Protein AF-A0A5E7STQ0-F1 (afdb_monomer_lite)

Structure (mmCIF, N/CA/C/O backbone):
data_AF-A0A5E7STQ0-F1
#
_entry.id   AF-A0A5E7STQ0-F1
#
loop_
_atom_site.group_PDB
_atom_site.id
_atom_site.type_symbol
_atom_site.label_atom_id
_atom_site.label_alt_id
_atom_site.label_comp_id
_atom_site.label_asym_id
_atom_site.label_entity_id
_atom_site.label_seq_id
_atom_site.pdbx_PDB_ins_code
_atom_site.Cartn_x
_atom_site.Cartn_y
_atom_site.Cartn_z
_atom_site.occupancy
_atom_site.B_iso_or_equiv
_atom_site.auth_seq_id
_atom_site.auth_comp_id
_atom_site.auth_asym_id
_atom_site.auth_atom_id
_atom_site.pdbx_PDB_model_num
ATOM 1 N N . MET A 1 1 ? 73.238 -19.883 -40.661 1.00 51.41 1 MET A N 1
ATOM 2 C CA . MET A 1 1 ? 73.406 -18.426 -40.873 1.00 51.41 1 MET A CA 1
ATOM 3 C C . MET A 1 1 ? 72.496 -17.982 -42.017 1.00 51.41 1 MET A C 1
ATOM 5 O O . MET A 1 1 ? 72.811 -18.274 -43.163 1.00 51.41 1 MET A O 1
ATOM 9 N N . ARG A 1 2 ? 71.334 -17.367 -41.741 1.00 54.94 2 ARG A N 1
ATOM 10 C CA . ARG A 1 2 ? 70.460 -16.834 -42.807 1.00 54.94 2 ARG A CA 1
ATOM 11 C C . ARG A 1 2 ? 70.989 -15.459 -43.228 1.00 54.94 2 ARG A C 1
ATOM 13 O O . ARG A 1 2 ? 71.078 -14.565 -42.392 1.00 54.94 2 ARG A O 1
ATOM 20 N N . LYS A 1 3 ? 71.380 -15.315 -44.500 1.00 61.12 3 LYS A N 1
ATOM 21 C CA . LYS A 1 3 ? 71.788 -14.040 -45.110 1.00 61.12 3 LYS A CA 1
ATOM 22 C C . LYS A 1 3 ? 70.598 -13.075 -45.074 1.00 61.12 3 LYS A C 1
ATOM 24 O O . LYS A 1 3 ? 69.604 -13.310 -45.751 1.00 61.12 3 LYS A O 1
ATOM 29 N N . ILE A 1 4 ? 70.706 -12.006 -44.288 1.00 68.31 4 ILE A N 1
ATOM 30 C CA . ILE A 1 4 ? 69.781 -10.871 -44.332 1.00 68.31 4 ILE A CA 1
ATOM 31 C C . ILE A 1 4 ? 70.072 -10.130 -45.640 1.00 68.31 4 ILE A C 1
ATOM 33 O O . ILE A 1 4 ? 71.084 -9.442 -45.771 1.00 68.31 4 ILE A O 1
ATOM 37 N N . GLN A 1 5 ? 69.230 -10.354 -46.643 1.00 72.75 5 GLN A N 1
ATOM 38 C CA . GLN A 1 5 ? 69.285 -9.672 -47.931 1.00 72.75 5 GLN A CA 1
ATOM 39 C C . GLN A 1 5 ? 68.957 -8.188 -47.690 1.00 72.75 5 GLN A C 1
ATOM 41 O O . GLN A 1 5 ? 67.831 -7.855 -47.326 1.00 72.75 5 GLN A O 1
ATOM 46 N N . ARG A 1 6 ? 69.947 -7.291 -47.816 1.00 72.62 6 ARG A N 1
ATOM 47 C CA . ARG A 1 6 ? 69.722 -5.839 -47.720 1.00 72.62 6 ARG A CA 1
ATOM 48 C C . ARG A 1 6 ? 68.915 -5.396 -48.941 1.00 72.62 6 ARG A C 1
ATOM 50 O O . ARG A 1 6 ? 69.435 -5.437 -50.053 1.00 72.62 6 ARG A O 1
ATOM 57 N N . MET A 1 7 ? 67.658 -5.009 -48.742 1.00 71.75 7 MET A N 1
ATOM 58 C CA . MET A 1 7 ? 66.864 -4.378 -49.798 1.00 71.75 7 MET A CA 1
ATOM 59 C C . MET A 1 7 ? 67.399 -2.957 -50.071 1.00 71.75 7 MET A C 1
ATOM 61 O O . MET A 1 7 ? 67.818 -2.290 -49.121 1.00 71.75 7 MET A O 1
ATOM 65 N N . PRO A 1 8 ? 67.440 -2.498 -51.338 1.00 78.81 8 PRO A N 1
ATOM 66 C CA . PRO A 1 8 ? 67.917 -1.159 -51.691 1.00 78.81 8 PRO A CA 1
ATOM 67 C C . PRO A 1 8 ? 67.044 -0.079 -51.033 1.00 78.81 8 PRO A C 1
ATOM 69 O O . PRO A 1 8 ? 65.822 -0.219 -50.976 1.00 78.81 8 PRO A O 1
ATOM 72 N N . LEU A 1 9 ? 67.682 0.985 -50.530 1.00 73.75 9 LEU A N 1
ATOM 73 C CA . LEU A 1 9 ? 67.060 2.050 -49.724 1.00 73.75 9 LEU A CA 1
ATOM 74 C C . LEU A 1 9 ? 65.849 2.716 -50.406 1.00 73.75 9 LEU A C 1
ATOM 76 O O . LEU A 1 9 ? 64.887 3.050 -49.726 1.00 73.75 9 LEU A O 1
ATOM 80 N N . GLU A 1 10 ? 65.830 2.813 -51.736 1.00 80.75 10 GLU A N 1
ATOM 81 C CA . GLU A 1 10 ? 64.704 3.393 -52.491 1.00 80.75 10 GLU A CA 1
ATOM 82 C C . GLU A 1 10 ? 63.407 2.562 -52.395 1.00 80.75 10 GLU A C 1
ATOM 84 O O . GLU A 1 10 ? 62.302 3.102 -52.462 1.00 80.75 10 GLU A O 1
ATOM 89 N N . ASN A 1 11 ? 63.511 1.248 -52.162 1.00 82.12 11 ASN A N 1
ATOM 90 C CA . ASN A 1 11 ? 62.341 0.388 -51.968 1.00 82.12 11 ASN A CA 1
ATOM 91 C C . ASN A 1 11 ? 61.753 0.513 -50.553 1.00 82.12 11 ASN A C 1
ATOM 93 O O . ASN A 1 11 ? 60.572 0.217 -50.364 1.00 82.12 11 ASN A O 1
ATOM 97 N N . LEU A 1 12 ? 62.542 0.960 -49.567 1.00 86.25 12 LEU A N 1
ATOM 98 C CA . LEU A 1 12 ? 62.068 1.164 -48.193 1.00 86.25 12 LEU A CA 1
ATOM 99 C C . LEU A 1 12 ? 61.123 2.365 -48.090 1.00 86.25 12 LEU A C 1
ATOM 101 O O . LEU A 1 12 ? 60.099 2.264 -47.417 1.00 86.25 12 LEU A O 1
ATOM 105 N N . ASP A 1 13 ? 61.402 3.455 -48.805 1.00 88.38 13 ASP A N 1
ATOM 106 C CA . ASP A 1 13 ? 60.547 4.649 -48.788 1.00 88.38 13 ASP A CA 1
ATOM 107 C C . ASP A 1 13 ? 59.171 4.385 -49.411 1.00 88.38 13 ASP A C 1
ATOM 109 O O . ASP A 1 13 ? 58.139 4.807 -48.883 1.00 88.38 13 ASP A O 1
ATOM 113 N N . ASN A 1 14 ? 59.132 3.635 -50.514 1.00 87.62 14 ASN A N 1
ATOM 114 C CA . ASN A 1 14 ? 57.873 3.241 -51.145 1.00 87.62 14 ASN A CA 1
ATOM 115 C C . ASN A 1 14 ? 57.087 2.248 -50.274 1.00 87.62 14 ASN A C 1
ATOM 117 O O . ASN A 1 14 ? 55.868 2.379 -50.151 1.00 87.62 14 ASN A O 1
ATOM 121 N N . LEU A 1 15 ? 57.772 1.310 -49.605 1.00 89.38 15 LEU A N 1
ATOM 122 C CA . LEU A 1 15 ? 57.150 0.404 -48.635 1.00 89.38 15 LEU A CA 1
ATOM 123 C C . LEU A 1 15 ? 56.511 1.182 -47.474 1.00 89.38 15 LEU A C 1
ATOM 125 O O . LEU A 1 15 ? 55.377 0.887 -47.094 1.00 89.38 15 LEU A O 1
ATOM 129 N N . LEU A 1 16 ? 57.199 2.200 -46.941 1.00 93.56 16 LEU A N 1
ATOM 130 C CA . LEU A 1 16 ? 56.675 3.031 -45.854 1.00 93.56 16 LEU A CA 1
ATOM 131 C C . LEU A 1 16 ? 55.412 3.794 -46.272 1.00 93.56 16 LEU A C 1
ATOM 133 O O . LEU A 1 16 ? 54.441 3.837 -45.518 1.00 93.56 16 LEU A O 1
ATOM 137 N N . LYS A 1 17 ? 55.395 4.359 -47.485 1.00 92.31 17 LYS A N 1
ATOM 138 C CA . LYS A 1 17 ? 54.224 5.072 -48.023 1.00 92.31 17 LYS A CA 1
ATOM 139 C C . LYS A 1 17 ? 53.022 4.144 -48.212 1.00 92.31 17 LYS A C 1
ATOM 141 O O . LYS A 1 17 ? 51.906 4.520 -47.861 1.00 92.31 17 LYS A O 1
ATOM 146 N N . ILE A 1 18 ? 53.244 2.926 -48.715 1.00 94.50 18 ILE A N 1
ATOM 147 C CA . ILE A 1 18 ? 52.179 1.925 -48.873 1.00 94.50 18 ILE A CA 1
ATOM 148 C C . ILE A 1 18 ? 51.647 1.493 -47.501 1.00 94.50 18 ILE A C 1
ATOM 150 O O . ILE A 1 18 ? 50.434 1.437 -47.314 1.00 94.50 18 ILE A O 1
ATOM 154 N N . LEU A 1 19 ? 52.525 1.248 -46.523 1.00 96.12 19 LEU A N 1
ATOM 155 C CA . LEU A 1 19 ? 52.118 0.900 -45.158 1.00 96.12 19 LEU A CA 1
ATOM 156 C C . LEU A 1 19 ? 51.293 2.007 -44.498 1.00 96.12 19 LEU A C 1
ATOM 158 O O . LEU A 1 19 ? 50.273 1.710 -43.880 1.00 96.12 19 LEU A O 1
ATOM 162 N N . ALA A 1 20 ? 51.693 3.270 -44.657 1.00 95.00 20 ALA A N 1
ATOM 163 C CA . ALA A 1 20 ? 50.939 4.406 -44.133 1.00 95.00 20 ALA A CA 1
ATOM 164 C C . ALA A 1 20 ? 49.535 4.493 -44.755 1.00 95.00 20 ALA A C 1
ATOM 166 O O . ALA A 1 20 ? 48.551 4.679 -44.039 1.00 95.00 20 ALA A O 1
ATOM 167 N N . LEU A 1 21 ? 49.429 4.293 -46.074 1.00 95.81 21 LEU A N 1
ATOM 168 C CA . LEU A 1 21 ? 48.149 4.304 -46.780 1.00 95.81 21 LEU A CA 1
ATOM 169 C C . LEU A 1 21 ? 47.240 3.144 -46.340 1.00 95.81 21 LEU A C 1
ATOM 171 O O . LEU A 1 21 ? 46.074 3.364 -46.020 1.00 95.81 21 LEU A O 1
ATOM 175 N N . VAL A 1 22 ? 47.774 1.920 -46.271 1.00 96.12 22 VAL A N 1
ATOM 176 C CA . VAL A 1 22 ? 47.027 0.736 -45.808 1.00 96.12 22 VAL A CA 1
ATOM 177 C C . VAL A 1 22 ? 46.592 0.903 -44.350 1.00 96.12 22 VAL A C 1
ATOM 179 O O . VAL A 1 22 ? 45.454 0.582 -44.008 1.00 96.12 22 VAL A O 1
ATOM 182 N N . GLY A 1 23 ? 47.459 1.461 -43.501 1.00 97.25 23 GLY A N 1
ATOM 183 C CA . GLY A 1 23 ? 47.144 1.764 -42.107 1.00 97.25 23 GLY A CA 1
ATOM 184 C C . GLY A 1 23 ? 45.982 2.751 -41.963 1.00 97.25 23 GLY A C 1
ATOM 185 O O . GLY A 1 23 ? 45.086 2.517 -41.153 1.00 97.25 23 GLY A O 1
ATOM 186 N N . ALA A 1 24 ? 45.952 3.807 -42.782 1.00 95.88 24 ALA A N 1
ATOM 187 C CA . ALA A 1 24 ? 44.871 4.795 -42.776 1.00 95.88 24 ALA A CA 1
ATOM 188 C C . ALA A 1 24 ? 43.519 4.205 -43.222 1.00 95.88 24 ALA A C 1
ATOM 190 O O . ALA A 1 24 ? 42.487 4.492 -42.618 1.00 95.88 24 ALA A O 1
ATOM 191 N N . VAL A 1 25 ? 43.510 3.341 -44.243 1.00 96.50 25 VAL A N 1
ATOM 192 C CA . VAL A 1 25 ? 42.280 2.655 -44.684 1.00 96.50 25 VAL A CA 1
ATOM 193 C C . VAL A 1 25 ? 41.799 1.658 -43.623 1.00 96.50 25 VAL A C 1
ATOM 195 O O . VAL A 1 25 ? 40.601 1.574 -43.345 1.00 96.50 25 VAL A O 1
ATOM 198 N N . GLY A 1 26 ? 42.726 0.936 -42.986 1.00 97.81 26 GLY A N 1
ATOM 199 C CA . GLY A 1 26 ? 42.414 -0.014 -41.919 1.00 97.81 26 GLY A CA 1
ATOM 200 C C . GLY A 1 26 ? 41.774 0.644 -40.694 1.00 97.81 26 GLY A C 1
ATOM 201 O O . GLY A 1 26 ? 40.760 0.153 -40.197 1.00 97.81 26 GLY A O 1
ATOM 202 N N . SER A 1 27 ? 42.312 1.777 -40.227 1.00 97.00 27 SER A N 1
ATOM 203 C CA . SER A 1 27 ? 41.762 2.494 -39.066 1.00 97.00 27 SER A CA 1
ATOM 204 C C . SER A 1 27 ? 40.368 3.067 -39.338 1.00 97.00 27 SER A C 1
ATOM 206 O O . SER A 1 27 ? 39.496 2.995 -38.471 1.00 97.00 27 SER A O 1
ATOM 208 N N . PHE A 1 28 ? 40.120 3.550 -40.558 1.00 97.12 28 PHE A N 1
ATOM 209 C CA . PHE A 1 28 ? 38.794 4.001 -40.975 1.00 97.12 28 PHE A CA 1
ATOM 210 C C . PHE A 1 28 ? 37.766 2.858 -40.970 1.00 97.12 28 PHE A C 1
ATOM 212 O O . PHE A 1 28 ? 36.666 3.019 -40.439 1.00 97.12 28 PHE A O 1
ATOM 219 N N . GLY A 1 29 ? 38.137 1.677 -41.481 1.00 97.50 29 GLY A N 1
ATOM 220 C CA . GLY A 1 29 ? 37.272 0.492 -41.471 1.00 97.50 29 GLY A CA 1
ATOM 221 C C . GLY A 1 29 ? 36.874 0.043 -40.060 1.00 97.50 29 GLY A C 1
ATOM 222 O O . GLY A 1 29 ? 35.699 -0.233 -39.810 1.00 97.50 29 GLY A O 1
ATOM 223 N N . VAL A 1 30 ? 37.822 0.038 -39.113 1.00 97.81 30 VAL A N 1
ATOM 224 C CA . VAL A 1 30 ? 37.546 -0.266 -37.694 1.00 97.81 30 VAL A CA 1
ATOM 225 C C . VAL A 1 30 ? 36.598 0.767 -37.079 1.00 97.81 30 VAL A C 1
ATOM 227 O O . VAL A 1 30 ? 35.680 0.388 -36.350 1.00 97.81 30 VAL A O 1
ATOM 230 N N . GLY A 1 31 ? 36.770 2.051 -37.409 1.00 97.44 31 GLY A N 1
ATOM 231 C CA . GLY A 1 31 ? 35.884 3.125 -36.955 1.00 97.44 31 GLY A CA 1
ATOM 232 C C . GLY A 1 31 ? 34.432 2.940 -37.410 1.00 97.44 31 GLY A C 1
ATOM 233 O O . GLY A 1 31 ? 33.518 3.042 -36.590 1.00 97.44 31 GLY A O 1
ATOM 234 N N . LEU A 1 32 ? 34.208 2.601 -38.687 1.00 97.19 32 LEU A N 1
ATOM 235 C CA . LEU A 1 32 ? 32.863 2.329 -39.215 1.00 97.19 32 LEU A CA 1
ATOM 236 C C . LEU A 1 32 ? 32.222 1.100 -38.559 1.00 97.19 32 LEU A C 1
ATOM 238 O O . LEU A 1 32 ? 31.054 1.151 -38.169 1.00 97.19 32 LEU A O 1
ATOM 242 N N . TRP A 1 33 ? 32.984 0.017 -38.376 1.00 96.69 33 TRP A N 1
ATOM 243 C CA . TRP A 1 33 ? 32.491 -1.174 -37.681 1.00 96.69 33 TRP A CA 1
ATOM 244 C C . TRP A 1 33 ? 32.099 -0.857 -36.231 1.00 96.69 33 TRP A C 1
ATOM 246 O O . TRP A 1 33 ? 30.991 -1.180 -35.801 1.00 96.69 33 TRP A O 1
ATOM 256 N N . GLN A 1 34 ? 32.945 -0.134 -35.493 1.00 96.12 34 GLN A N 1
ATOM 257 C CA . GLN A 1 34 ? 32.652 0.278 -34.120 1.00 96.12 34 GLN A CA 1
ATOM 258 C C . GLN A 1 34 ? 31.414 1.186 -34.028 1.00 96.12 34 GLN A C 1
ATOM 260 O O . GLN A 1 34 ? 30.639 1.049 -33.081 1.00 96.12 34 GLN A O 1
ATOM 265 N N . TRP A 1 35 ? 31.199 2.079 -35.001 1.00 95.81 35 TRP A N 1
ATOM 266 C CA . TRP A 1 35 ? 30.007 2.931 -35.060 1.00 95.81 35 TRP A CA 1
ATOM 267 C C . TRP A 1 35 ? 28.723 2.114 -35.245 1.00 95.81 35 TRP A C 1
ATOM 269 O O . TRP A 1 35 ? 27.779 2.298 -34.478 1.00 95.81 35 TRP A O 1
ATOM 279 N N . THR A 1 36 ? 28.714 1.146 -36.168 1.00 92.75 36 THR A N 1
ATOM 280 C CA . THR A 1 36 ? 27.546 0.265 -36.370 1.00 92.75 36 THR A CA 1
ATOM 281 C C . THR A 1 36 ? 27.214 -0.564 -35.126 1.00 92.75 36 THR A C 1
ATOM 283 O O . THR A 1 36 ? 26.062 -0.613 -34.706 1.00 92.75 36 THR A O 1
ATOM 286 N N . VAL A 1 37 ? 28.227 -1.128 -34.455 1.00 93.19 37 VAL A N 1
ATOM 287 C CA . VAL A 1 37 ? 28.042 -1.894 -33.208 1.00 93.19 37 VAL A CA 1
ATOM 288 C C . VAL A 1 37 ? 27.571 -1.000 -32.049 1.00 93.19 37 VAL A C 1
ATOM 290 O O . VAL A 1 37 ? 26.866 -1.465 -31.150 1.00 93.19 37 VAL A O 1
ATOM 293 N N . LYS A 1 38 ? 27.957 0.283 -32.041 1.00 94.38 38 LYS A N 1
ATOM 294 C CA . LYS A 1 38 ? 27.535 1.255 -31.025 1.00 94.38 38 LYS A CA 1
ATOM 295 C C . LYS A 1 38 ? 26.069 1.664 -31.190 1.00 94.38 38 LYS A C 1
ATOM 297 O O . LYS A 1 38 ? 25.359 1.710 -30.190 1.00 94.38 38 LYS A O 1
ATOM 302 N N . GLU A 1 39 ? 25.593 1.887 -32.418 1.00 94.06 39 GLU A N 1
ATOM 303 C CA . GLU A 1 39 ? 24.188 2.255 -32.654 1.00 94.06 39 GLU A CA 1
ATOM 304 C C . GLU A 1 39 ? 23.196 1.207 -32.138 1.00 94.06 39 GLU A C 1
ATOM 306 O O . GLU A 1 39 ? 22.167 1.569 -31.560 1.00 94.06 39 GLU A O 1
ATOM 311 N N . ASP A 1 40 ? 23.493 -0.082 -32.322 1.00 91.25 40 ASP A N 1
ATOM 312 C CA . ASP A 1 40 ? 22.607 -1.161 -31.874 1.00 91.25 40 ASP A CA 1
ATOM 313 C C . ASP A 1 40 ? 22.503 -1.217 -30.346 1.00 91.25 40 ASP A C 1
ATOM 315 O O . ASP A 1 40 ? 21.404 -1.370 -29.800 1.00 91.25 40 ASP A O 1
ATOM 319 N N . LYS A 1 41 ? 23.627 -1.016 -29.643 1.00 92.31 41 LYS A N 1
ATOM 320 C CA . LYS A 1 41 ? 23.648 -0.930 -28.176 1.00 92.31 41 LYS A CA 1
ATOM 321 C C . LYS A 1 41 ? 22.870 0.282 -27.674 1.00 92.31 41 LYS A C 1
ATOM 323 O O . LYS A 1 41 ? 22.044 0.132 -26.777 1.00 92.31 41 LYS A O 1
ATOM 328 N N . ASP A 1 42 ? 23.062 1.446 -28.291 1.00 93.44 42 ASP A N 1
ATOM 329 C CA . ASP A 1 42 ? 22.364 2.675 -27.903 1.00 93.44 42 ASP A CA 1
ATOM 330 C C . ASP A 1 42 ? 20.844 2.556 -28.146 1.00 93.44 42 ASP A C 1
ATOM 332 O O . ASP A 1 42 ? 20.038 3.068 -27.369 1.00 93.44 42 ASP A O 1
ATOM 336 N N . ARG A 1 43 ? 20.410 1.846 -29.201 1.00 92.19 43 ARG A N 1
ATOM 337 C CA . ARG A 1 43 ? 18.981 1.566 -29.446 1.00 92.19 43 ARG A CA 1
ATOM 338 C C . ARG A 1 43 ? 18.383 0.637 -28.394 1.00 92.19 43 ARG A C 1
ATOM 340 O O . ARG A 1 43 ? 17.240 0.863 -28.002 1.00 92.19 43 ARG A O 1
ATOM 347 N N . GLN A 1 44 ? 19.109 -0.396 -27.967 1.00 94.50 44 GLN A N 1
ATOM 348 C CA . GLN A 1 44 ? 18.643 -1.300 -26.910 1.00 94.50 44 GLN A CA 1
ATOM 349 C C . GLN A 1 44 ? 18.561 -0.575 -25.567 1.00 94.50 44 GLN A C 1
ATOM 351 O O . GLN A 1 44 ? 17.518 -0.623 -24.928 1.00 94.50 44 GLN A O 1
ATOM 356 N N . GLN A 1 45 ? 19.585 0.204 -25.208 1.00 96.06 45 GLN A N 1
ATOM 357 C CA . GLN A 1 45 ? 19.583 0.993 -23.975 1.00 96.06 45 GLN A CA 1
ATOM 358 C C . GLN A 1 45 ? 18.421 1.981 -23.924 1.00 96.06 45 GLN A C 1
ATOM 360 O O . GLN A 1 45 ? 17.712 2.017 -22.927 1.00 96.06 45 GLN A O 1
ATOM 365 N N . ARG A 1 46 ? 18.135 2.704 -25.015 1.00 93.56 46 ARG A N 1
ATOM 366 C CA . ARG A 1 46 ? 16.969 3.602 -25.062 1.00 93.56 46 ARG A CA 1
ATOM 367 C C . ARG A 1 46 ? 15.643 2.866 -24.888 1.00 93.56 46 ARG A C 1
ATOM 369 O O . ARG A 1 46 ? 14.735 3.402 -24.262 1.00 93.56 46 ARG A O 1
ATOM 376 N N . LYS A 1 47 ? 15.511 1.657 -25.446 1.00 94.38 47 LYS A N 1
ATOM 377 C CA . LYS A 1 47 ? 14.304 0.834 -25.264 1.00 94.38 47 LYS A CA 1
ATOM 378 C C . LYS A 1 47 ? 14.174 0.364 -23.818 1.00 94.38 47 LYS A C 1
ATOM 380 O O . LYS A 1 47 ? 13.088 0.473 -23.264 1.00 94.38 47 LYS A O 1
ATOM 385 N N . ASP A 1 48 ? 15.265 -0.086 -23.210 1.00 94.62 48 ASP A N 1
ATOM 386 C CA . ASP A 1 48 ? 15.283 -0.546 -21.819 1.00 94.62 48 ASP A CA 1
ATOM 387 C C . ASP A 1 48 ? 15.064 0.603 -20.824 1.00 94.62 48 ASP A C 1
ATOM 389 O O . ASP A 1 48 ? 14.407 0.441 -19.800 1.00 94.62 48 ASP A O 1
ATOM 393 N N . GLU A 1 49 ? 15.605 1.787 -21.105 1.00 94.81 49 GLU A N 1
ATOM 394 C CA . GLU A 1 49 ? 15.348 3.001 -20.328 1.00 94.81 49 GLU A CA 1
ATOM 395 C C . GLU A 1 49 ? 13.890 3.431 -20.455 1.00 94.81 49 GLU A C 1
ATOM 397 O O . GLU A 1 49 ? 13.264 3.794 -19.459 1.00 94.81 49 GLU A O 1
ATOM 402 N N . TYR A 1 50 ? 13.327 3.334 -21.661 1.00 94.62 50 TYR A N 1
ATOM 403 C CA . TYR A 1 50 ? 11.926 3.639 -21.904 1.00 94.62 50 TYR A CA 1
ATOM 404 C C . TYR A 1 50 ? 11.008 2.694 -21.120 1.00 94.62 50 TYR A C 1
ATOM 406 O O . TYR A 1 50 ? 10.165 3.177 -20.364 1.00 94.62 50 TYR A O 1
ATOM 414 N N . THR A 1 51 ? 11.210 1.374 -21.208 1.00 93.25 51 THR A N 1
ATOM 415 C CA . THR A 1 51 ? 10.390 0.395 -20.470 1.00 93.25 51 THR A CA 1
ATOM 416 C C . THR A 1 51 ? 10.497 0.593 -18.958 1.00 93.25 51 THR A C 1
ATOM 418 O O . THR A 1 51 ? 9.472 0.679 -18.283 1.00 93.25 51 THR A O 1
ATOM 421 N N . LYS A 1 52 ? 11.709 0.795 -18.424 1.00 93.00 52 LYS A N 1
ATOM 422 C CA . LYS A 1 52 ? 11.916 1.108 -16.998 1.00 93.00 52 LYS A CA 1
ATOM 423 C C . LYS A 1 52 ? 11.242 2.412 -16.581 1.00 93.00 52 LYS A C 1
ATOM 425 O O . LYS A 1 52 ? 10.698 2.500 -15.482 1.00 93.00 52 LYS A O 1
ATOM 430 N N . SER A 1 53 ? 11.266 3.437 -17.435 1.00 92.81 53 SER A N 1
ATOM 431 C CA . SER A 1 53 ? 10.605 4.712 -17.143 1.00 92.81 53 SER A CA 1
ATOM 432 C C . SER A 1 53 ? 9.083 4.565 -17.084 1.00 92.81 53 SER A C 1
ATOM 434 O O . SER A 1 53 ? 8.448 5.163 -16.218 1.00 92.81 53 SER A O 1
ATOM 436 N N . GLU A 1 54 ? 8.486 3.732 -17.942 1.00 93.75 54 GLU A N 1
ATOM 437 C CA . GLU A 1 54 ? 7.048 3.456 -17.914 1.00 93.75 54 GLU A CA 1
ATOM 438 C C . GLU A 1 54 ? 6.641 2.667 -16.667 1.00 93.75 54 GLU A C 1
ATOM 440 O O . GLU A 1 54 ? 5.649 3.012 -16.019 1.00 93.75 54 GLU A O 1
ATOM 445 N N . GLU A 1 55 ? 7.419 1.648 -16.296 1.00 88.25 55 GLU A N 1
ATOM 446 C CA . GLU A 1 55 ? 7.215 0.884 -15.062 1.00 88.25 55 GLU A CA 1
ATOM 447 C C . GLU A 1 55 ? 7.316 1.790 -13.829 1.00 88.25 55 GLU A C 1
ATOM 449 O O . GLU A 1 55 ? 6.410 1.799 -12.992 1.00 88.25 55 GLU A O 1
ATOM 454 N N . ASN A 1 56 ? 8.344 2.640 -13.760 1.00 92.38 56 ASN A N 1
ATOM 455 C CA . ASN A 1 56 ? 8.509 3.597 -12.669 1.00 92.38 56 ASN A CA 1
ATOM 456 C C . ASN A 1 56 ? 7.352 4.595 -12.589 1.00 92.38 56 ASN A C 1
ATOM 458 O O . ASN A 1 56 ? 6.865 4.861 -11.493 1.00 92.38 56 ASN A O 1
ATOM 462 N N . ARG A 1 57 ? 6.850 5.098 -13.725 1.00 92.94 57 ARG A N 1
ATOM 463 C CA . ARG A 1 57 ? 5.690 6.005 -13.746 1.00 92.94 57 ARG A CA 1
ATOM 464 C C . ARG A 1 57 ? 4.435 5.346 -13.185 1.00 92.94 57 ARG A C 1
ATOM 466 O O . ARG A 1 57 ? 3.676 6.003 -12.477 1.00 92.94 57 ARG A O 1
ATOM 473 N N . ARG A 1 58 ? 4.212 4.059 -13.471 1.00 87.75 58 ARG A N 1
ATOM 474 C CA . ARG A 1 58 ? 3.084 3.308 -12.895 1.00 87.75 58 ARG A CA 1
ATOM 475 C C . ARG A 1 58 ? 3.245 3.149 -11.388 1.00 87.75 58 ARG A C 1
ATOM 477 O O . ARG A 1 58 ? 2.303 3.420 -10.651 1.00 87.75 58 ARG A O 1
ATOM 484 N N . LEU A 1 59 ? 4.441 2.782 -10.927 1.00 88.50 59 LEU A N 1
ATOM 485 C CA . LEU A 1 59 ? 4.726 2.660 -9.498 1.00 88.50 59 LEU A CA 1
ATOM 486 C C . LEU A 1 59 ? 4.529 4.001 -8.783 1.00 88.50 59 LEU A C 1
ATOM 488 O O . LEU A 1 59 ? 3.813 4.064 -7.787 1.00 88.50 59 LEU A O 1
ATOM 492 N N . GLU A 1 60 ? 5.079 5.088 -9.320 1.00 93.19 60 GLU A N 1
ATOM 493 C CA . GLU A 1 60 ? 4.937 6.438 -8.769 1.00 93.19 60 GLU A CA 1
ATOM 494 C C . GLU A 1 60 ? 3.491 6.930 -8.745 1.00 93.19 60 GLU A C 1
ATOM 496 O O . GLU A 1 60 ? 3.086 7.546 -7.762 1.00 93.19 60 GLU A O 1
ATOM 501 N N . ALA A 1 61 ? 2.691 6.594 -9.758 1.00 94.31 61 ALA A N 1
ATOM 502 C CA . ALA A 1 61 ? 1.270 6.923 -9.774 1.00 94.31 61 ALA A CA 1
ATOM 503 C C . ALA A 1 61 ? 0.474 6.196 -8.671 1.00 94.31 61 ALA A C 1
ATOM 505 O O . ALA A 1 61 ? -0.505 6.744 -8.169 1.00 94.31 61 ALA A O 1
ATOM 506 N N . THR A 1 62 ? 0.889 4.990 -8.261 1.00 93.00 62 THR A N 1
ATOM 507 C CA . THR A 1 62 ? 0.202 4.216 -7.203 1.00 93.00 62 THR A CA 1
ATOM 508 C C . THR A 1 62 ? 0.622 4.587 -5.777 1.00 93.00 62 THR A C 1
ATOM 510 O O . THR A 1 62 ? -0.161 4.399 -4.844 1.00 93.00 62 THR A O 1
ATOM 513 N N . LYS A 1 63 ? 1.817 5.168 -5.589 1.00 94.69 63 LYS A N 1
ATOM 514 C CA . LYS A 1 63 ? 2.329 5.608 -4.275 1.00 94.69 63 LYS A CA 1
ATOM 515 C C . LYS A 1 63 ? 1.341 6.459 -3.461 1.00 94.69 63 LYS A C 1
ATOM 517 O O . LYS A 1 63 ? 1.074 6.077 -2.322 1.00 94.69 63 LYS A O 1
ATOM 522 N N . PRO A 1 64 ? 0.745 7.548 -3.992 1.00 96.00 64 PRO A N 1
ATOM 523 C CA . PRO A 1 64 ? -0.134 8.403 -3.188 1.00 96.00 64 PRO A CA 1
ATOM 524 C C . PRO A 1 64 ? -1.378 7.669 -2.671 1.00 96.00 64 PRO A C 1
ATOM 526 O O . PRO A 1 64 ? -1.858 7.956 -1.574 1.00 96.00 64 PRO A O 1
ATOM 529 N N . PHE A 1 65 ? -1.890 6.694 -3.428 1.00 95.75 65 PHE A N 1
ATOM 530 C CA . PHE A 1 65 ? -3.011 5.867 -2.986 1.00 95.75 65 PHE A CA 1
ATOM 531 C C . PHE A 1 65 ? -2.612 4.973 -1.804 1.00 95.75 65 PHE A C 1
ATOM 533 O O . PHE A 1 65 ? -3.296 4.965 -0.779 1.00 95.75 65 PHE A O 1
ATOM 540 N N . LEU A 1 66 ? -1.477 4.273 -1.910 1.00 95.06 66 LEU A N 1
ATOM 541 C CA . LEU A 1 66 ? -0.981 3.388 -0.850 1.00 95.06 66 LEU A CA 1
ATOM 542 C C . LEU A 1 66 ? -0.631 4.156 0.432 1.00 95.06 66 LEU A C 1
ATOM 544 O O . LEU A 1 66 ? -0.934 3.695 1.532 1.00 95.06 66 LEU A O 1
ATOM 548 N N . GLU A 1 67 ? -0.050 5.350 0.308 1.00 96.19 67 GLU A N 1
ATOM 549 C CA . GLU A 1 67 ? 0.224 6.231 1.449 1.00 96.19 67 GLU A CA 1
ATOM 550 C C . GLU A 1 67 ? -1.067 6.661 2.155 1.00 96.19 67 GLU A C 1
ATOM 552 O O . GLU A 1 67 ? -1.154 6.629 3.389 1.00 96.19 67 GLU A O 1
ATOM 557 N N . ARG A 1 68 ? -2.107 7.016 1.387 1.00 97.25 68 ARG A N 1
ATOM 558 C CA . ARG A 1 68 ? -3.411 7.375 1.953 1.00 97.25 68 ARG A CA 1
ATOM 559 C C . ARG A 1 68 ? -4.081 6.183 2.634 1.00 97.25 68 ARG A C 1
ATOM 561 O O . ARG A 1 68 ? -4.613 6.358 3.732 1.00 97.25 68 ARG A O 1
ATOM 568 N N . GLN A 1 69 ? -4.013 4.996 2.029 1.00 97.38 69 GLN A N 1
ATOM 569 C CA . GLN A 1 69 ? -4.524 3.751 2.604 1.00 97.38 69 GLN A CA 1
ATOM 570 C C . GLN A 1 69 ? -3.839 3.434 3.940 1.00 97.38 69 GLN A C 1
ATOM 572 O O . GLN A 1 69 ? -4.522 3.223 4.941 1.00 97.38 69 GLN A O 1
ATOM 577 N N . LEU A 1 70 ? -2.503 3.488 3.995 1.00 97.38 70 LEU A N 1
ATOM 578 C CA . LEU A 1 70 ? -1.738 3.244 5.221 1.00 97.38 70 LEU A CA 1
ATOM 579 C C . LEU A 1 70 ? -2.097 4.239 6.331 1.00 97.38 70 LEU A C 1
ATOM 581 O O . LEU A 1 70 ? -2.290 3.843 7.484 1.00 97.38 70 LEU A O 1
ATOM 585 N N . LYS A 1 71 ? -2.220 5.528 5.989 1.00 98.06 71 LYS A N 1
ATOM 586 C CA . LYS A 1 71 ? -2.612 6.575 6.940 1.00 98.06 71 LYS A CA 1
ATOM 587 C C . LYS A 1 71 ? -3.991 6.296 7.541 1.00 98.06 71 LYS A C 1
ATOM 589 O O . LYS A 1 71 ? -4.139 6.348 8.759 1.00 98.06 71 LYS A O 1
ATOM 594 N N . LEU A 1 72 ? -4.977 5.980 6.700 1.00 98.19 72 LEU A N 1
ATOM 595 C CA . LEU A 1 72 ? -6.342 5.686 7.143 1.00 98.19 72 LEU A CA 1
ATOM 596 C C . LEU A 1 72 ? -6.408 4.417 7.991 1.00 98.19 72 LEU A C 1
ATOM 598 O O . LEU A 1 72 ? -7.008 4.434 9.059 1.00 98.19 72 LEU A O 1
ATOM 602 N N . TYR A 1 73 ? -5.738 3.340 7.577 1.00 98.19 73 TYR A N 1
ATOM 603 C CA . TYR A 1 73 ? -5.700 2.098 8.354 1.00 98.19 73 TYR A CA 1
ATOM 604 C C . TYR A 1 73 ? -5.044 2.298 9.723 1.00 98.19 73 TYR A C 1
ATOM 606 O O . TYR A 1 73 ? -5.539 1.789 10.728 1.00 98.19 73 TYR A O 1
ATOM 614 N N . THR A 1 74 ? -3.971 3.091 9.789 1.00 98.25 74 THR A N 1
ATOM 615 C CA . THR A 1 74 ? -3.310 3.427 11.060 1.00 98.25 74 THR A CA 1
ATOM 616 C C . THR A 1 74 ? -4.260 4.176 11.990 1.00 98.25 74 THR A C 1
ATOM 618 O O . THR A 1 74 ? -4.362 3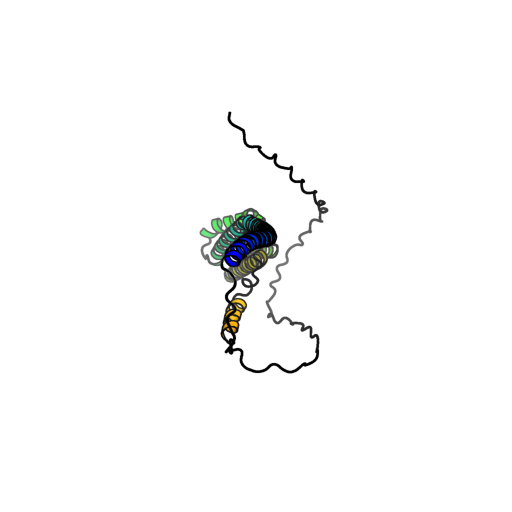.844 13.169 1.00 98.25 74 THR A O 1
ATOM 621 N N . GLU A 1 75 ? -4.988 5.160 11.465 1.00 98.38 75 GLU A N 1
ATOM 622 C CA . GLU A 1 75 ? -5.955 5.921 12.249 1.00 98.38 75 GLU A CA 1
ATOM 623 C C . GLU A 1 75 ? -7.109 5.044 12.750 1.00 98.38 75 GLU A C 1
ATOM 625 O O . GLU A 1 75 ? -7.411 5.050 13.944 1.00 98.38 75 GLU A O 1
ATOM 630 N N . VAL A 1 76 ? -7.716 4.241 11.872 1.00 98.50 76 VAL A N 1
ATOM 631 C CA . VAL A 1 76 ? -8.804 3.332 12.255 1.00 98.50 76 VAL A CA 1
ATOM 632 C C . VAL A 1 76 ? -8.331 2.344 13.317 1.00 98.50 76 VAL A C 1
ATOM 634 O O . VAL A 1 76 ? -9.021 2.157 14.316 1.00 98.50 76 VAL A O 1
ATOM 637 N N . SER A 1 77 ? -7.139 1.760 13.158 1.00 98.44 77 SER A N 1
ATOM 638 C CA . SER A 1 77 ? -6.572 0.845 14.151 1.00 98.44 77 SER A CA 1
ATOM 639 C C . SER A 1 77 ? -6.372 1.517 15.513 1.00 98.44 77 SER A C 1
ATOM 641 O O . SER A 1 77 ? -6.607 0.880 16.539 1.00 98.44 77 SER A O 1
ATOM 643 N N . GLN A 1 78 ? -5.960 2.788 15.553 1.00 98.19 78 GLN A N 1
ATOM 644 C CA . GLN A 1 78 ? -5.816 3.541 16.803 1.00 98.19 78 GLN A CA 1
ATOM 645 C C . GLN A 1 78 ? -7.171 3.831 17.454 1.00 98.19 78 GLN A C 1
ATOM 647 O O . GLN A 1 78 ? -7.315 3.675 18.665 1.00 98.19 78 GLN A O 1
ATOM 652 N N . VAL A 1 79 ? -8.164 4.252 16.667 1.00 98.12 79 VAL A N 1
ATOM 653 C CA . VAL A 1 79 ? -9.524 4.518 17.156 1.00 98.12 79 VAL A CA 1
ATOM 654 C C . VAL A 1 79 ? -10.161 3.232 17.687 1.00 98.12 79 VAL A C 1
ATOM 656 O O . VAL A 1 79 ? -10.677 3.229 18.801 1.00 98.12 79 VAL A O 1
ATOM 659 N N . ALA A 1 80 ? -10.052 2.125 16.950 1.00 97.94 80 ALA A N 1
ATOM 660 C CA . ALA A 1 80 ? -10.531 0.810 17.367 1.00 97.94 80 ALA A CA 1
ATOM 661 C C . ALA A 1 80 ? -9.878 0.351 18.684 1.00 97.94 80 ALA A C 1
ATOM 663 O O . ALA A 1 80 ? -10.581 -0.025 19.622 1.00 97.94 80 ALA A O 1
ATOM 664 N N . ALA A 1 81 ? -8.551 0.473 18.801 1.00 97.75 81 ALA A N 1
ATOM 665 C CA . ALA A 1 81 ? -7.833 0.111 20.022 1.00 97.75 81 ALA A CA 1
ATOM 666 C C . ALA A 1 81 ? -8.254 0.971 21.225 1.00 97.75 81 ALA A C 1
ATOM 668 O O . ALA A 1 81 ? -8.424 0.452 22.328 1.00 97.75 81 ALA A O 1
ATOM 669 N N . LYS A 1 82 ? -8.469 2.279 21.026 1.00 97.19 82 LYS A N 1
ATOM 670 C CA . LYS A 1 82 ? -8.987 3.168 22.078 1.00 97.19 82 LYS A CA 1
ATOM 671 C C . LYS A 1 82 ? -10.383 2.744 22.533 1.00 97.19 82 LYS A C 1
ATOM 673 O O . LYS A 1 82 ? -10.612 2.643 23.733 1.00 97.19 82 LYS A O 1
ATOM 678 N N . ILE A 1 83 ? -11.286 2.429 21.600 1.00 96.38 83 ILE A N 1
ATOM 679 C CA . ILE A 1 83 ? -12.634 1.934 21.932 1.00 96.38 83 ILE A CA 1
ATOM 680 C C . ILE A 1 83 ? -12.554 0.637 22.738 1.00 96.38 83 ILE A C 1
ATOM 682 O O . ILE A 1 83 ? -13.269 0.488 23.722 1.00 96.38 83 ILE A O 1
ATOM 686 N N . ALA A 1 84 ? -11.677 -0.285 22.343 1.00 96.69 84 ALA A N 1
ATOM 687 C CA . ALA A 1 84 ? -11.537 -1.574 23.008 1.00 96.69 84 ALA A CA 1
ATOM 688 C C . ALA A 1 84 ? -10.918 -1.489 24.415 1.00 96.69 84 ALA A C 1
ATOM 690 O O . ALA A 1 84 ? -11.248 -2.297 25.277 1.00 96.69 84 ALA A O 1
ATOM 691 N N . THR A 1 85 ? -10.020 -0.532 24.664 1.00 96.44 85 THR A N 1
ATOM 692 C CA . THR A 1 85 ? -9.237 -0.480 25.913 1.00 96.44 85 THR A CA 1
ATOM 693 C C . THR A 1 85 ? -9.829 0.435 26.982 1.00 96.44 85 THR A C 1
ATOM 695 O O . THR A 1 85 ? -9.529 0.257 28.166 1.00 96.44 85 THR A O 1
ATOM 698 N N . GLN A 1 86 ? -10.670 1.393 26.595 1.00 94.12 86 GLN A N 1
ATOM 699 C CA . GLN A 1 86 ? -11.162 2.431 27.492 1.00 94.12 86 GLN A CA 1
ATOM 700 C C . GLN A 1 86 ? -12.260 1.935 28.445 1.00 94.12 86 GLN A C 1
ATOM 702 O O . GLN A 1 86 ? -13.212 1.277 28.039 1.00 94.12 86 GLN A O 1
ATOM 707 N N . GLU A 1 87 ? -12.143 2.297 29.724 1.00 85.00 87 GLU A N 1
ATOM 708 C CA . GLU A 1 87 ? -13.090 1.902 30.783 1.00 85.00 87 GLU A CA 1
ATOM 709 C C . GLU A 1 87 ? -14.160 2.965 31.065 1.00 85.00 87 GLU A C 1
ATOM 711 O O . GLU A 1 87 ? -15.259 2.636 31.506 1.00 85.00 87 GLU A O 1
ATOM 716 N N . SER A 1 88 ? -13.860 4.241 30.796 1.00 76.00 88 SER A N 1
ATOM 717 C CA . SER A 1 88 ? -14.769 5.357 31.078 1.00 76.00 88 SER A CA 1
ATOM 718 C C . SER A 1 88 ? -15.764 5.601 29.940 1.00 76.00 88 SER A C 1
ATOM 720 O O . SER A 1 88 ? -15.378 5.782 28.778 1.00 76.00 88 SER A O 1
ATOM 722 N N . ALA A 1 89 ? -17.048 5.658 30.303 1.00 69.56 89 ALA A N 1
ATOM 723 C CA . ALA A 1 89 ? -18.163 5.920 29.397 1.00 69.56 89 ALA A CA 1
ATOM 724 C C . ALA A 1 89 ? -18.165 7.354 28.831 1.00 69.56 89 ALA A C 1
ATOM 726 O O . ALA A 1 89 ? -18.613 7.552 27.703 1.00 69.56 89 ALA A O 1
ATOM 727 N N . GLU A 1 90 ? -17.639 8.344 29.562 1.00 68.75 90 GLU A N 1
ATOM 728 C CA . GLU A 1 90 ? -17.698 9.758 29.153 1.00 68.75 90 GLU A CA 1
ATOM 729 C C . GLU A 1 90 ? -16.832 10.055 27.925 1.00 68.75 90 GLU A C 1
ATOM 731 O O . GLU A 1 90 ? -17.302 10.662 26.967 1.00 68.75 90 GLU A O 1
ATOM 736 N N . THR A 1 91 ? -15.595 9.554 27.878 1.00 74.88 91 THR A N 1
ATOM 737 C CA . THR A 1 91 ? -14.698 9.776 26.726 1.00 74.88 91 THR A CA 1
ATOM 738 C C . THR A 1 91 ? -15.053 8.868 25.535 1.00 74.88 91 THR A C 1
ATOM 740 O O . THR A 1 91 ? -14.402 8.900 24.496 1.00 74.88 91 THR A O 1
ATOM 743 N N . SER A 1 92 ? -16.072 8.007 25.665 1.00 82.38 92 SER A N 1
ATOM 744 C CA . SER A 1 92 ? -16.440 7.033 24.629 1.00 82.38 92 SER A CA 1
ATOM 745 C C . SER A 1 92 ? -17.182 7.686 23.456 1.00 82.38 92 SER A C 1
ATOM 747 O O . SER A 1 92 ? -17.017 7.260 22.315 1.00 82.38 92 SER A O 1
ATOM 749 N N . GLY A 1 93 ? -17.948 8.756 23.704 1.00 92.81 93 GLY A N 1
ATOM 750 C CA . GLY A 1 93 ? -18.792 9.392 22.685 1.00 92.81 93 GLY A CA 1
ATOM 751 C C . GLY A 1 93 ? -18.009 9.984 21.508 1.00 92.81 93 GLY A C 1
ATOM 752 O O . GLY A 1 93 ? -18.332 9.714 20.351 1.00 92.81 93 GLY A O 1
ATOM 753 N N . GLU A 1 94 ? -16.944 10.741 21.781 1.00 94.81 94 GLU A N 1
ATOM 754 C CA . GLU A 1 94 ? -16.116 11.363 20.735 1.00 94.81 94 GLU A CA 1
ATOM 755 C C . GLU A 1 94 ? -15.372 10.321 19.893 1.00 94.81 94 GLU A C 1
ATOM 757 O O . GLU A 1 94 ? -15.319 10.415 18.666 1.00 94.81 94 GLU A O 1
ATOM 762 N N . ILE A 1 95 ? -14.838 9.286 20.545 1.00 96.75 95 ILE A N 1
ATOM 763 C CA . ILE A 1 95 ? -14.075 8.227 19.879 1.00 96.75 95 I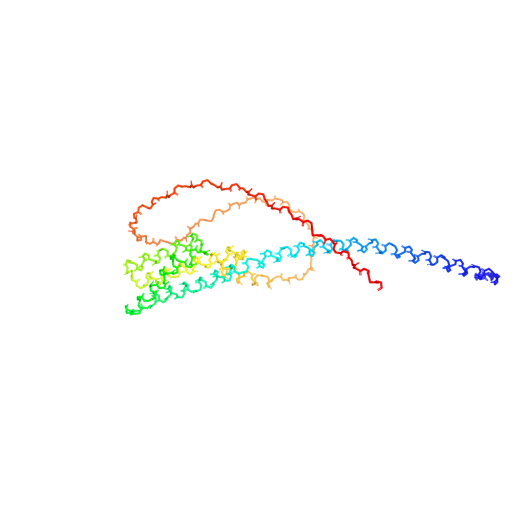LE A CA 1
ATOM 764 C C . ILE A 1 95 ? -15.001 7.377 19.002 1.00 96.75 95 ILE A C 1
ATOM 766 O O . ILE A 1 95 ? -14.656 7.080 17.858 1.00 96.75 95 ILE A O 1
ATOM 770 N N . GLN A 1 96 ? -16.198 7.043 19.493 1.00 96.88 96 GLN A N 1
ATOM 771 C CA . GLN A 1 96 ? -17.215 6.363 18.689 1.00 96.88 96 GLN A CA 1
ATOM 772 C C . GLN A 1 96 ? -17.672 7.228 17.511 1.00 96.88 96 GLN A C 1
ATOM 774 O O . GLN A 1 96 ? -17.794 6.722 16.399 1.00 96.88 96 GLN A O 1
ATOM 779 N N . SER A 1 97 ? -17.870 8.533 17.717 1.00 97.25 97 SER A N 1
ATOM 780 C CA . SER A 1 97 ? -18.195 9.460 16.627 1.00 97.25 97 SER A CA 1
ATOM 781 C C . SER A 1 97 ? -17.111 9.448 15.542 1.00 97.25 97 SER A C 1
ATOM 783 O O . SER A 1 97 ? -17.425 9.295 14.359 1.00 97.25 97 SER A O 1
ATOM 785 N N . ARG A 1 98 ? -15.823 9.489 15.924 1.00 98.00 98 ARG A N 1
ATOM 786 C CA . ARG A 1 98 ? -14.716 9.377 14.958 1.00 98.00 98 ARG A CA 1
ATOM 787 C C . ARG A 1 98 ? -14.700 8.023 14.249 1.00 98.00 98 ARG A C 1
ATOM 789 O O . ARG A 1 98 ? -14.480 7.994 13.042 1.00 98.00 98 ARG A O 1
ATOM 796 N N . PHE A 1 99 ? -14.961 6.924 14.956 1.00 98.25 99 PHE A N 1
ATOM 797 C CA . PHE A 1 99 ? -15.065 5.590 14.355 1.00 98.25 99 PHE A CA 1
ATOM 798 C C . PHE A 1 99 ? -16.145 5.538 13.268 1.00 98.25 99 PHE A C 1
ATOM 800 O O . PHE A 1 99 ? -15.876 5.083 12.157 1.00 98.25 99 PHE A O 1
ATOM 807 N N . TRP A 1 100 ? -17.340 6.063 13.548 1.00 98.25 100 TRP A N 1
ATOM 808 C CA . TRP A 1 100 ? -18.435 6.094 12.576 1.00 98.25 100 TRP A CA 1
ATOM 809 C C . TRP A 1 100 ? -18.163 7.040 11.405 1.00 98.25 100 TRP A C 1
ATOM 811 O O . TRP A 1 100 ? -18.516 6.710 10.276 1.00 98.25 100 TRP A O 1
ATOM 821 N N . ALA A 1 101 ? -17.498 8.173 11.643 1.00 98.44 101 ALA A N 1
ATOM 822 C CA . ALA A 1 101 ? -17.066 9.074 10.575 1.00 98.44 101 ALA A CA 1
ATOM 823 C C . ALA A 1 101 ? -16.036 8.417 9.639 1.00 98.44 101 ALA A C 1
ATOM 825 O O . ALA A 1 101 ? -16.077 8.636 8.429 1.00 98.44 101 ALA A O 1
ATOM 826 N N . LEU A 1 102 ? -15.128 7.597 10.181 1.00 98.38 102 LEU A N 1
ATOM 827 C CA . LEU A 1 102 ? -14.190 6.812 9.376 1.00 98.38 102 LEU A CA 1
ATOM 828 C C . LEU A 1 102 ? -14.927 5.737 8.568 1.00 98.38 102 LEU A C 1
ATOM 830 O O . LEU A 1 102 ? -14.701 5.649 7.365 1.00 98.38 102 LEU A O 1
ATOM 834 N N . TYR A 1 103 ? -15.828 4.982 9.207 1.00 98.06 103 TYR A N 1
ATOM 835 C CA . TYR A 1 103 ? -16.588 3.894 8.580 1.00 98.06 103 TYR A CA 1
ATOM 836 C C . TYR A 1 103 ? -17.471 4.369 7.419 1.00 98.06 103 TYR A C 1
ATOM 838 O O . TYR A 1 103 ? -17.406 3.817 6.330 1.00 98.06 103 TYR A O 1
ATOM 846 N N . TRP A 1 104 ? -18.261 5.426 7.620 1.00 98.06 104 TRP A N 1
ATOM 847 C CA . TRP A 1 104 ? -19.172 5.943 6.590 1.00 98.06 104 TRP A CA 1
ATOM 848 C C . TRP A 1 104 ? -18.527 6.957 5.633 1.00 98.06 104 TRP A C 1
ATOM 850 O O . TRP A 1 104 ? -19.218 7.516 4.783 1.00 98.06 104 TRP A O 1
ATOM 860 N N . GLY A 1 105 ? -17.233 7.246 5.794 1.00 97.94 105 GLY A N 1
ATOM 861 C CA . GLY A 1 105 ? -16.562 8.349 5.112 1.00 97.94 105 GLY A CA 1
ATOM 862 C C . GLY A 1 105 ? -15.227 7.948 4.504 1.00 97.94 105 GLY A C 1
ATOM 863 O O . GLY A 1 105 ? -15.165 7.389 3.413 1.00 97.94 105 GLY A O 1
ATOM 864 N N . GLU A 1 106 ? -14.135 8.303 5.182 1.00 97.50 106 GLU A N 1
ATOM 865 C CA . GLU A 1 106 ? -12.791 8.234 4.597 1.00 97.50 106 GLU A CA 1
ATOM 866 C C . GLU A 1 106 ? -12.343 6.797 4.272 1.00 97.50 106 GLU A C 1
ATOM 868 O O . GLU A 1 106 ? -11.619 6.598 3.296 1.00 97.50 106 GLU A O 1
ATOM 873 N N . LEU A 1 107 ? -12.757 5.803 5.070 1.00 97.31 107 LEU A N 1
ATOM 874 C CA . LEU A 1 107 ? -12.305 4.416 4.923 1.00 97.31 107 LEU A CA 1
ATOM 875 C C . LEU A 1 107 ? -12.900 3.726 3.687 1.00 97.31 107 LEU A C 1
ATOM 877 O O . LEU A 1 107 ? -12.190 2.961 3.033 1.00 97.31 107 LEU A O 1
ATOM 881 N N . ALA A 1 108 ? -14.133 4.079 3.312 1.00 96.75 108 ALA A N 1
ATOM 882 C CA . ALA A 1 108 ? -14.841 3.529 2.152 1.00 96.75 108 ALA A CA 1
ATOM 883 C C . ALA A 1 108 ? -14.101 3.757 0.817 1.00 96.75 108 ALA A C 1
ATOM 885 O O . ALA A 1 108 ? -14.341 3.063 -0.165 1.00 96.75 108 ALA A O 1
ATOM 886 N N . LEU A 1 109 ? -13.168 4.717 0.767 1.00 97.25 109 LEU A N 1
ATOM 887 C CA . LEU A 1 109 ? -12.361 5.006 -0.423 1.00 97.25 109 LEU A CA 1
ATOM 888 C C . LEU A 1 109 ? -11.204 4.020 -0.644 1.00 97.25 109 LEU A C 1
ATOM 890 O O . LEU A 1 109 ? -10.654 3.968 -1.743 1.00 97.25 109 LEU A O 1
ATOM 894 N N . VAL A 1 110 ? -10.763 3.312 0.401 1.00 97.69 110 VAL A N 1
ATOM 895 C CA . VAL A 1 110 ? -9.506 2.535 0.385 1.00 97.69 110 VAL A CA 1
ATOM 896 C C . VAL A 1 110 ? -9.644 1.122 0.951 1.00 97.69 110 VAL A C 1
ATOM 898 O O . VAL A 1 110 ? -8.663 0.370 0.980 1.00 97.69 110 VAL A O 1
ATOM 901 N N . GLU A 1 111 ? -10.805 0.760 1.485 1.00 97.25 111 GLU A N 1
ATOM 902 C CA . GLU A 1 111 ? -11.026 -0.563 2.051 1.00 97.25 111 GLU A CA 1
ATOM 903 C C . GLU A 1 111 ? -11.310 -1.624 0.990 1.00 97.25 111 GLU A C 1
ATOM 905 O O . GLU A 1 111 ? -11.634 -1.342 -0.160 1.00 97.25 111 GLU A O 1
ATOM 910 N N . ASN A 1 112 ? -11.128 -2.875 1.394 1.00 97.44 112 ASN A N 1
ATOM 911 C CA . ASN A 1 112 ? -11.612 -4.025 0.652 1.00 97.44 112 ASN A CA 1
ATOM 912 C C . ASN A 1 112 ? -12.663 -4.752 1.487 1.00 97.44 112 ASN A C 1
ATOM 914 O O . ASN A 1 112 ? -12.772 -4.523 2.692 1.00 97.44 112 ASN A O 1
ATOM 918 N N . GLU A 1 113 ? -13.352 -5.703 0.864 1.00 97.69 113 GLU A N 1
ATOM 919 C CA . GLU A 1 113 ? -14.439 -6.471 1.484 1.00 97.69 113 GLU A CA 1
ATOM 920 C C . GLU A 1 113 ? -14.046 -7.089 2.838 1.00 97.69 113 GLU A C 1
ATOM 922 O O . GLU A 1 113 ? -14.841 -7.135 3.774 1.00 97.69 113 GLU A O 1
ATOM 927 N N . SER A 1 114 ? -12.792 -7.544 2.984 1.00 97.69 114 SER A N 1
ATOM 928 C CA . SER A 1 114 ? -12.323 -8.137 4.243 1.00 97.69 114 SER A CA 1
ATOM 929 C C . SER A 1 114 ? -12.197 -7.126 5.385 1.00 97.69 114 SER A C 1
ATOM 931 O O . SER A 1 114 ? -12.498 -7.464 6.531 1.00 97.69 114 SER A O 1
ATOM 933 N N . VAL A 1 115 ? -11.752 -5.901 5.085 1.00 98.31 115 VAL A N 1
ATOM 934 C CA . VAL A 1 115 ? -11.636 -4.816 6.068 1.00 98.31 115 VAL A CA 1
ATOM 935 C C . VAL A 1 115 ? -13.020 -4.278 6.403 1.00 98.31 115 VAL A C 1
ATOM 937 O O . VAL A 1 115 ? -13.336 -4.178 7.586 1.00 98.31 115 VAL A O 1
ATOM 940 N N . GLU A 1 116 ? -13.865 -4.054 5.395 1.00 98.31 116 GLU A N 1
ATOM 941 C CA . GLU A 1 116 ? -15.254 -3.618 5.571 1.00 98.31 116 GLU A CA 1
ATOM 942 C C . GLU A 1 116 ? -16.020 -4.592 6.483 1.00 98.31 116 GLU A C 1
ATOM 944 O O . GLU A 1 116 ? -16.608 -4.196 7.492 1.00 98.31 116 GLU A O 1
ATOM 949 N N . ALA A 1 117 ? -15.943 -5.898 6.203 1.00 98.25 117 ALA A N 1
ATOM 950 C CA . ALA A 1 117 ? -16.612 -6.921 7.002 1.00 98.25 117 ALA A CA 1
ATOM 951 C C . ALA A 1 117 ? -16.109 -6.966 8.455 1.00 98.25 117 ALA A C 1
ATOM 953 O O . ALA A 1 117 ? -16.899 -7.183 9.380 1.00 98.25 117 ALA A O 1
ATOM 954 N N . ALA A 1 118 ? -14.805 -6.781 8.683 1.00 98.38 118 ALA A N 1
ATOM 955 C CA . ALA A 1 118 ? -14.242 -6.721 10.031 1.00 98.38 118 ALA A CA 1
ATOM 956 C C . ALA A 1 118 ? -14.673 -5.443 10.771 1.00 98.38 118 ALA A C 1
ATOM 958 O O . ALA A 1 118 ? -15.035 -5.500 11.948 1.00 98.38 118 ALA A O 1
ATOM 959 N N . MET A 1 119 ? -14.699 -4.309 10.070 1.00 98.25 119 MET A N 1
ATOM 960 C CA . MET A 1 119 ? -15.105 -3.011 10.602 1.00 98.25 119 MET A CA 1
ATOM 961 C C . MET A 1 119 ? -16.591 -3.013 10.977 1.00 98.25 119 MET A C 1
ATOM 963 O O . MET A 1 119 ? -16.949 -2.576 12.070 1.00 98.25 119 MET A O 1
ATOM 967 N N . LYS A 1 120 ? -17.443 -3.618 10.139 1.00 98.31 120 LYS A N 1
ATOM 968 C CA . LYS A 1 120 ? -18.865 -3.846 10.425 1.00 98.31 120 LYS A CA 1
ATOM 969 C C . LYS A 1 120 ? -19.063 -4.681 11.690 1.00 98.31 120 LYS A C 1
ATOM 971 O O . LYS A 1 120 ? -19.781 -4.249 12.583 1.00 98.31 120 LYS A O 1
ATOM 976 N N . LYS A 1 121 ? -18.366 -5.819 11.825 1.00 98.25 121 LYS A N 1
ATOM 977 C CA . LYS A 1 121 ? -18.428 -6.666 13.038 1.00 98.25 121 LYS A CA 1
ATOM 978 C C . LYS A 1 121 ? -18.029 -5.907 14.303 1.00 98.25 121 LYS A C 1
ATOM 980 O O . LYS A 1 121 ? -18.613 -6.133 15.360 1.00 98.25 121 LYS A O 1
ATOM 985 N N . MET A 1 122 ? -17.028 -5.032 14.211 1.00 98.12 122 MET A N 1
ATOM 986 C CA . MET A 1 122 ? -16.643 -4.178 15.331 1.00 98.12 122 MET A CA 1
ATOM 987 C C . MET A 1 122 ? -17.710 -3.117 15.627 1.00 98.12 122 MET A C 1
ATOM 989 O O . MET A 1 122 ? -18.052 -2.910 16.787 1.00 98.12 122 MET A O 1
ATOM 993 N N . GLY A 1 123 ? -18.278 -2.492 14.596 1.00 97.56 123 GLY A N 1
ATOM 994 C CA . GLY A 1 123 ? -19.389 -1.551 14.729 1.00 97.56 123 GLY A CA 1
ATOM 995 C C . GLY A 1 123 ? -20.628 -2.175 15.375 1.00 97.56 123 GLY A C 1
ATOM 996 O O . GLY A 1 123 ? -21.240 -1.556 16.243 1.00 97.56 123 GLY A O 1
ATOM 997 N N . ASP A 1 124 ? -20.964 -3.410 15.005 1.00 97.75 124 ASP A N 1
ATOM 998 C CA . ASP A 1 124 ? -22.055 -4.178 15.610 1.00 97.75 124 ASP A CA 1
ATOM 999 C C . ASP A 1 124 ? -21.755 -4.466 17.091 1.00 97.75 124 ASP A C 1
ATOM 1001 O O . ASP A 1 124 ? -22.580 -4.177 17.953 1.00 97.75 124 ASP A O 1
ATOM 1005 N N . ALA A 1 125 ? -20.526 -4.882 17.424 1.00 97.06 125 ALA A N 1
ATOM 1006 C CA . ALA A 1 125 ? -20.103 -5.087 18.813 1.00 97.06 125 ALA A CA 1
ATOM 1007 C C . ALA A 1 125 ? -20.190 -3.809 19.677 1.00 97.06 125 ALA A C 1
ATOM 1009 O O . ALA A 1 125 ? -20.510 -3.883 20.867 1.00 97.06 125 ALA A O 1
ATOM 1010 N N . ILE A 1 126 ? -19.915 -2.638 19.087 1.00 96.00 126 ILE A N 1
ATOM 1011 C CA . ILE A 1 126 ? -20.062 -1.331 19.746 1.00 96.00 126 ILE A CA 1
ATOM 1012 C C . ILE A 1 126 ? -21.545 -1.016 19.985 1.00 96.00 126 ILE A C 1
ATOM 1014 O O . ILE A 1 126 ? -21.913 -0.619 21.092 1.00 96.00 126 ILE A O 1
ATOM 1018 N N . LYS A 1 127 ? -22.406 -1.211 18.976 1.00 96.00 127 LYS A N 1
ATOM 1019 C CA . LYS A 1 127 ? -23.859 -0.973 19.077 1.00 96.00 127 LYS A CA 1
ATOM 1020 C C . LYS A 1 127 ? -24.517 -1.867 20.125 1.00 96.00 127 LYS A C 1
ATOM 1022 O O . LYS A 1 127 ? -25.306 -1.376 20.931 1.00 96.00 127 LYS A O 1
ATOM 1027 N N . ASP A 1 128 ? -24.132 -3.139 20.153 1.00 96.38 128 ASP A N 1
ATOM 1028 C CA . ASP A 1 128 ? -24.650 -4.147 21.080 1.00 96.38 128 ASP A CA 1
ATOM 1029 C C . ASP A 1 128 ? -24.074 -4.004 22.500 1.00 96.38 128 ASP A C 1
ATOM 1031 O O . ASP A 1 128 ? -24.462 -4.744 23.405 1.00 96.38 128 ASP A O 1
ATOM 1035 N N . LYS A 1 129 ? -23.152 -3.050 22.718 1.00 94.88 129 LYS A N 1
ATOM 1036 C CA . LYS A 1 129 ? -22.459 -2.810 23.995 1.00 94.88 129 LYS A CA 1
ATOM 1037 C C . LYS A 1 129 ? -21.823 -4.087 24.555 1.00 94.88 129 LYS A C 1
ATOM 1039 O O . LYS A 1 129 ? -21.952 -4.398 25.740 1.00 94.88 129 LYS A O 1
ATOM 1044 N N . CYS A 1 130 ? -21.149 -4.841 23.688 1.00 94.62 130 CYS A N 1
ATOM 1045 C CA . CYS A 1 130 ? -20.464 -6.073 24.063 1.00 94.62 130 CYS A CA 1
ATOM 1046 C C . CYS A 1 130 ? -19.408 -5.851 25.168 1.00 94.62 130 CYS A C 1
ATOM 1048 O O . CYS A 1 130 ? -18.866 -4.752 25.306 1.00 94.62 130 CYS A O 1
ATOM 1050 N N . PRO A 1 131 ? -19.061 -6.899 25.945 1.00 95.00 131 PRO A N 1
ATOM 1051 C CA . PRO A 1 131 ? -18.033 -6.798 26.978 1.00 95.00 131 PRO A CA 1
ATOM 1052 C C . PRO A 1 131 ? -16.655 -6.460 26.388 1.00 95.00 131 PRO A C 1
ATOM 1054 O O . PRO A 1 131 ? -16.333 -6.858 25.267 1.00 95.00 131 PRO A O 1
ATOM 1057 N N . LYS A 1 132 ? -15.808 -5.799 27.190 1.00 95.25 132 LYS A N 1
ATOM 1058 C CA . LYS A 1 132 ? -14.467 -5.303 26.813 1.00 95.25 132 LYS A CA 1
ATOM 1059 C C . LYS A 1 132 ? -13.619 -6.323 26.040 1.00 95.25 132 LYS A C 1
ATOM 1061 O O . LYS A 1 132 ? -13.179 -6.036 24.935 1.00 95.25 132 LYS A O 1
ATOM 1066 N N . HIS A 1 133 ? -13.484 -7.544 26.562 1.00 96.12 133 HIS A N 1
ATOM 1067 C CA . HIS A 1 133 ? -12.709 -8.617 25.920 1.00 96.12 133 HIS A CA 1
ATOM 1068 C C . HIS A 1 133 ? -13.167 -8.919 24.480 1.00 96.12 133 HIS A C 1
ATOM 1070 O O . HIS A 1 133 ? -12.359 -9.218 23.603 1.00 96.12 133 HIS A O 1
ATOM 1076 N N . TYR A 1 134 ? -14.473 -8.836 24.205 1.00 96.38 134 TYR A N 1
ATOM 1077 C CA . TYR A 1 134 ? -14.989 -9.060 22.855 1.00 96.38 134 TYR A CA 1
ATOM 1078 C C . TYR A 1 134 ? -14.617 -7.907 21.910 1.00 96.38 134 TYR A C 1
ATOM 1080 O O . TYR A 1 134 ? -14.235 -8.153 20.767 1.00 96.38 134 TYR A O 1
ATOM 1088 N N . LEU A 1 135 ? -14.656 -6.657 22.390 1.00 96.69 135 LEU A N 1
ATOM 1089 C CA . LEU A 1 135 ? -14.202 -5.489 21.625 1.00 96.69 135 LEU A CA 1
ATOM 1090 C C . LEU A 1 135 ? -12.698 -5.547 21.329 1.00 96.69 135 LEU A C 1
ATOM 1092 O O . LEU A 1 135 ? -12.291 -5.251 20.207 1.00 96.69 135 LEU A O 1
ATOM 1096 N N . GLU A 1 136 ? -11.883 -5.978 22.294 1.00 97.31 136 GLU A N 1
ATOM 1097 C CA . GLU A 1 136 ? -10.441 -6.208 22.111 1.00 97.31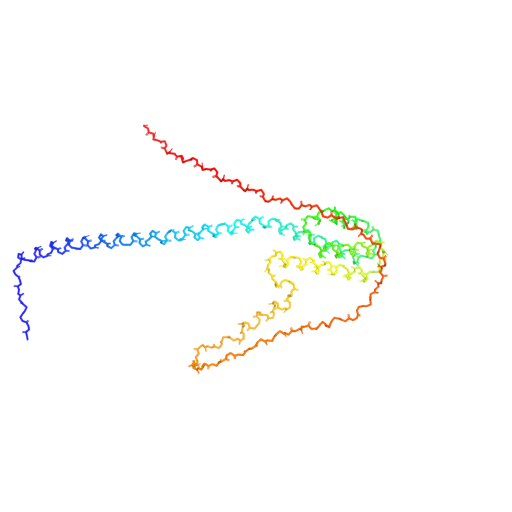 136 GLU A CA 1
ATOM 1098 C C . GLU A 1 136 ? -10.181 -7.232 21.002 1.00 97.31 136 GLU A C 1
ATOM 1100 O O . GLU A 1 136 ? -9.397 -6.973 20.085 1.00 97.31 136 GLU A O 1
ATOM 1105 N N . GLN A 1 137 ? -10.908 -8.353 21.018 1.00 97.75 137 GLN A N 1
ATOM 1106 C CA . GLN A 1 137 ? -10.819 -9.359 19.964 1.00 97.75 137 GLN A CA 1
ATOM 1107 C C . GLN A 1 137 ? -11.209 -8.786 18.591 1.00 97.75 137 GLN A C 1
ATOM 1109 O O . GLN A 1 137 ? -10.501 -9.018 17.611 1.00 97.75 137 GLN A O 1
ATOM 1114 N N . LYS A 1 138 ? -12.307 -8.022 18.495 1.00 98.12 138 LYS A N 1
ATOM 1115 C CA . LYS A 1 138 ? -12.740 -7.422 17.219 1.00 98.12 138 LYS A CA 1
ATOM 1116 C C . LYS A 1 138 ? -11.788 -6.349 16.707 1.00 98.12 138 LYS A C 1
ATOM 1118 O O . LYS A 1 138 ? -11.527 -6.312 15.506 1.00 98.12 138 LYS A O 1
ATOM 1123 N N . SER A 1 139 ? -11.194 -5.560 17.597 1.00 98.12 139 SER A N 1
ATOM 1124 C CA . SER A 1 139 ? -10.133 -4.618 17.236 1.00 98.12 139 SER A CA 1
ATOM 1125 C C . SER A 1 139 ? -8.910 -5.334 16.657 1.00 98.12 139 SER A C 1
ATOM 1127 O O . SER A 1 139 ? -8.311 -4.844 15.700 1.00 98.12 139 SER A O 1
ATOM 1129 N N . LEU A 1 140 ? -8.535 -6.492 17.210 1.00 98.00 140 LEU A N 1
ATOM 1130 C CA . LEU A 1 140 ? -7.415 -7.287 16.705 1.00 98.00 140 LEU A CA 1
ATOM 1131 C C . LEU A 1 140 ? -7.736 -7.938 15.350 1.00 98.00 140 LEU A C 1
ATOM 1133 O O . LEU A 1 140 ? -6.917 -7.884 14.433 1.00 98.00 140 LEU A O 1
ATOM 1137 N N . GLU A 1 141 ? -8.935 -8.510 15.198 1.00 97.88 141 GLU A N 1
ATOM 1138 C CA . GLU A 1 141 ? -9.416 -9.061 13.921 1.00 97.88 141 GLU A CA 1
ATOM 1139 C C . GLU A 1 141 ? -9.398 -7.997 12.808 1.00 97.88 141 GLU A C 1
ATOM 1141 O O . GLU A 1 141 ? -8.943 -8.272 11.696 1.00 97.88 141 GLU A O 1
ATOM 1146 N N . LEU A 1 142 ? -9.822 -6.768 13.117 1.00 98.31 142 LEU A N 1
ATOM 1147 C CA . LEU A 1 142 ? -9.780 -5.632 12.196 1.00 98.31 142 LEU A CA 1
ATOM 1148 C C . LEU A 1 142 ? -8.346 -5.276 11.775 1.00 98.31 142 LEU A C 1
ATOM 1150 O O . LEU A 1 142 ? -8.074 -5.118 10.583 1.00 98.31 142 LEU A O 1
ATOM 1154 N N . ALA A 1 143 ? -7.410 -5.212 12.725 1.00 97.75 143 ALA A N 1
ATOM 1155 C CA . ALA A 1 143 ? -6.001 -4.957 12.427 1.00 97.75 143 ALA A CA 1
ATOM 1156 C C . ALA A 1 143 ? -5.390 -6.058 11.536 1.00 97.75 143 ALA A C 1
ATOM 1158 O O . ALA A 1 143 ? -4.639 -5.762 10.601 1.00 97.75 143 ALA A O 1
ATOM 1159 N N . HIS A 1 144 ? -5.745 -7.327 11.768 1.00 96.81 144 HIS A N 1
ATOM 1160 C CA . HIS A 1 144 ? -5.326 -8.438 10.908 1.00 96.81 144 HIS A CA 1
ATOM 1161 C C . HIS A 1 144 ? -5.885 -8.313 9.486 1.00 96.81 144 HIS A C 1
ATOM 1163 O O . HIS A 1 144 ? -5.146 -8.529 8.522 1.00 96.81 144 HIS A O 1
ATOM 1169 N N . ALA A 1 145 ? -7.152 -7.917 9.335 1.00 97.38 145 ALA A N 1
ATOM 1170 C CA . ALA A 1 145 ? -7.757 -7.689 8.025 1.00 97.38 145 ALA A CA 1
ATOM 1171 C C . ALA A 1 145 ? -7.047 -6.560 7.253 1.00 97.38 145 ALA A C 1
ATOM 1173 O O . ALA A 1 145 ? -6.723 -6.732 6.078 1.00 97.38 145 ALA A O 1
ATOM 1174 N N . MET A 1 146 ? -6.720 -5.444 7.917 1.00 97.62 146 MET A N 1
ATOM 1175 C CA . MET A 1 146 ? -5.965 -4.332 7.314 1.00 97.62 146 MET A CA 1
ATOM 1176 C C . MET A 1 146 ? -4.565 -4.756 6.875 1.00 97.62 146 MET A C 1
ATOM 1178 O O . MET A 1 146 ? -4.126 -4.422 5.775 1.00 97.62 146 MET A O 1
ATOM 1182 N N . ARG A 1 147 ? -3.872 -5.537 7.708 1.00 95.88 147 ARG A N 1
ATOM 1183 C CA . ARG A 1 147 ? -2.549 -6.076 7.382 1.00 95.88 147 ARG A CA 1
ATOM 1184 C C . ARG A 1 147 ? -2.595 -6.997 6.163 1.00 95.88 147 ARG A C 1
ATOM 1186 O O . ARG A 1 147 ? -1.772 -6.850 5.265 1.00 95.88 147 ARG A O 1
ATOM 1193 N N . ALA A 1 148 ? -3.573 -7.901 6.104 1.00 94.88 148 ALA A N 1
ATOM 1194 C CA . ALA A 1 148 ? -3.780 -8.778 4.953 1.00 94.88 148 ALA A CA 1
ATOM 1195 C C . ALA A 1 148 ? -4.189 -7.997 3.689 1.00 94.88 148 ALA A C 1
ATOM 1197 O O . ALA A 1 148 ? -3.820 -8.375 2.581 1.00 94.88 148 ALA A O 1
ATOM 1198 N N . SER A 1 149 ? -4.935 -6.899 3.844 1.00 95.62 149 SER A N 1
ATOM 1199 C CA . SER A 1 149 ? -5.268 -5.981 2.751 1.00 95.62 149 SER A CA 1
ATOM 1200 C C . SER A 1 149 ? -4.012 -5.322 2.169 1.00 95.62 149 SER A C 1
ATOM 1202 O O . SER A 1 149 ? -3.798 -5.375 0.960 1.00 95.62 149 SER A O 1
ATOM 1204 N N . LEU A 1 150 ? -3.140 -4.779 3.027 1.00 95.19 150 LEU A N 1
ATOM 1205 C CA . LEU A 1 150 ? -1.883 -4.149 2.614 1.00 95.19 150 LEU A CA 1
ATOM 1206 C C . LEU A 1 150 ? -0.925 -5.139 1.938 1.00 95.19 150 LEU A C 1
ATOM 1208 O O . LEU A 1 150 ? -0.342 -4.808 0.911 1.00 95.19 150 LEU A O 1
ATOM 1212 N N . ASP A 1 151 ? -0.802 -6.353 2.474 1.00 93.50 151 ASP A N 1
ATOM 1213 C CA . ASP A 1 151 ? 0.005 -7.435 1.891 1.00 93.50 151 ASP A CA 1
ATOM 1214 C C . ASP A 1 151 ? -0.373 -7.704 0.422 1.00 93.50 151 ASP A C 1
ATOM 1216 O O . ASP A 1 151 ? 0.489 -7.700 -0.462 1.00 93.50 151 ASP A O 1
ATOM 1220 N N . ARG A 1 152 ? -1.683 -7.814 0.146 1.00 92.00 152 ARG A N 1
ATOM 1221 C CA . ARG A 1 152 ? -2.213 -7.997 -1.213 1.00 92.00 152 ARG A CA 1
ATOM 1222 C C . ARG A 1 152 ? -1.953 -6.789 -2.109 1.00 92.00 152 ARG A C 1
ATOM 1224 O O . ARG A 1 152 ? -1.511 -6.974 -3.239 1.00 92.00 152 ARG A O 1
ATOM 1231 N N . SER A 1 153 ? -2.192 -5.571 -1.618 1.00 90.38 153 SER A N 1
ATOM 1232 C CA . SER A 1 153 ? -1.994 -4.338 -2.400 1.00 90.38 153 SER A CA 1
ATOM 1233 C C . SER A 1 153 ? -0.532 -4.103 -2.786 1.00 90.38 153 SER A C 1
ATOM 1235 O O . SER A 1 153 ? -0.259 -3.533 -3.838 1.00 90.38 153 SER A O 1
ATOM 1237 N N . TRP A 1 154 ? 0.413 -4.535 -1.948 1.00 89.81 154 TRP A N 1
ATOM 1238 C CA . TRP A 1 154 ? 1.846 -4.356 -2.193 1.00 89.81 154 TRP A CA 1
ATOM 1239 C C . TRP A 1 154 ? 2.471 -5.521 -2.972 1.00 89.81 154 TRP A C 1
ATOM 1241 O O . TRP A 1 154 ? 3.599 -5.400 -3.445 1.00 89.81 154 TRP A O 1
ATOM 1251 N N . GLY A 1 155 ? 1.777 -6.659 -3.104 1.00 86.62 155 GLY A N 1
ATOM 1252 C CA . GLY A 1 155 ? 2.315 -7.872 -3.735 1.00 86.62 155 GLY A CA 1
ATOM 1253 C C . GLY A 1 155 ? 3.467 -8.517 -2.950 1.00 86.62 155 GLY A C 1
ATOM 1254 O O . GLY A 1 155 ? 4.144 -9.420 -3.444 1.00 86.62 155 GLY A O 1
ATOM 1255 N N . ILE A 1 156 ? 3.699 -8.060 -1.718 1.00 81.62 156 ILE A N 1
ATOM 1256 C CA . ILE A 1 156 ? 4.732 -8.550 -0.815 1.00 81.62 156 ILE A CA 1
ATOM 1257 C C . ILE A 1 156 ? 4.034 -9.536 0.115 1.00 81.62 156 ILE A C 1
ATOM 1259 O O . ILE A 1 156 ? 3.690 -9.149 1.218 1.00 81.62 156 ILE A O 1
ATOM 1263 N N . ASN A 1 157 ? 3.851 -10.799 -0.291 1.00 78.56 157 ASN A N 1
ATOM 1264 C CA . ASN A 1 157 ? 3.210 -11.865 0.518 1.00 78.56 157 ASN A CA 1
ATOM 1265 C C . ASN A 1 157 ? 3.896 -12.157 1.884 1.00 78.56 157 ASN A C 1
ATOM 1267 O O . ASN A 1 157 ? 3.636 -13.172 2.529 1.00 78.56 157 ASN A O 1
ATOM 1271 N N . ALA A 1 158 ? 4.868 -11.338 2.292 1.00 78.69 158 ALA A N 1
ATOM 1272 C CA . ALA A 1 158 ? 5.629 -11.478 3.523 1.00 78.69 158 ALA A CA 1
ATOM 1273 C C . ALA A 1 158 ? 4.928 -10.836 4.730 1.00 78.69 158 ALA A C 1
ATOM 1275 O O . ALA A 1 158 ? 5.256 -11.162 5.872 1.00 78.69 158 ALA A O 1
ATOM 1276 N N . TRP A 1 159 ? 3.987 -9.912 4.522 1.00 80.69 159 TRP A N 1
ATOM 1277 C CA . TRP A 1 159 ? 3.339 -9.192 5.617 1.00 80.69 159 TRP A CA 1
ATOM 1278 C C . TRP A 1 159 ? 2.207 -9.994 6.246 1.00 80.69 159 TRP A C 1
ATOM 1280 O O . TRP A 1 159 ? 2.005 -9.874 7.454 1.00 80.69 159 TRP A O 1
ATOM 1290 N N . ALA A 1 160 ? 1.525 -10.847 5.486 1.00 78.94 160 ALA A N 1
ATOM 1291 C CA . ALA A 1 160 ? 0.475 -11.733 5.978 1.00 78.94 160 ALA A CA 1
ATOM 1292 C C . ALA A 1 160 ? 1.007 -12.818 6.930 1.00 78.94 160 ALA A C 1
ATOM 1294 O O . ALA A 1 160 ? 0.253 -13.362 7.733 1.00 78.94 160 ALA A O 1
ATOM 1295 N N . SER A 1 161 ? 2.298 -13.154 6.859 1.00 81.94 161 SER A N 1
ATOM 1296 C CA . SER A 1 161 ? 2.903 -14.225 7.660 1.00 81.94 161 SER A CA 1
ATOM 1297 C C . SER A 1 161 ? 4.327 -13.855 8.100 1.00 81.94 161 SER A C 1
ATOM 1299 O O . SER A 1 161 ? 5.296 -14.444 7.607 1.00 81.94 161 SER A O 1
ATOM 1301 N N . PRO A 1 162 ? 4.482 -12.895 9.036 1.00 80.31 162 PRO A N 1
ATOM 1302 C CA . PRO A 1 162 ? 5.793 -12.395 9.459 1.00 80.31 162 PRO A CA 1
ATOM 1303 C C . PRO A 1 162 ? 6.715 -13.497 9.995 1.00 80.31 162 PRO A C 1
ATOM 1305 O O . PRO A 1 162 ? 7.913 -13.466 9.726 1.00 80.31 162 PRO A O 1
ATOM 1308 N N . ASP A 1 163 ? 6.163 -14.501 10.679 1.00 84.69 163 ASP A N 1
ATOM 1309 C CA . ASP A 1 163 ? 6.936 -15.617 11.241 1.00 84.69 163 ASP A CA 1
ATOM 1310 C C . ASP A 1 163 ? 7.553 -16.509 10.148 1.00 84.69 163 ASP A C 1
ATOM 1312 O O . ASP A 1 163 ? 8.662 -17.031 10.278 1.00 84.69 163 ASP A O 1
ATOM 1316 N N . THR A 1 164 ? 6.863 -16.653 9.013 1.00 81.19 164 THR A N 1
ATOM 1317 C CA . THR A 1 164 ? 7.405 -17.374 7.848 1.00 81.19 164 THR A CA 1
ATOM 1318 C C . THR A 1 164 ? 8.430 -16.535 7.087 1.00 81.19 164 THR A C 1
ATOM 1320 O O . THR A 1 164 ? 9.400 -17.065 6.544 1.00 81.19 164 THR A O 1
ATOM 1323 N N . ALA A 1 165 ? 8.239 -15.213 7.061 1.00 76.56 165 ALA A N 1
ATOM 1324 C CA . ALA A 1 165 ? 9.163 -14.294 6.414 1.00 76.56 165 ALA A CA 1
ATOM 1325 C C . ALA A 1 165 ? 10.503 -14.224 7.163 1.00 76.56 165 ALA A C 1
ATOM 1327 O O . ALA A 1 165 ? 11.553 -14.259 6.529 1.00 76.56 165 ALA A O 1
ATOM 1328 N N . SER A 1 166 ? 10.477 -14.194 8.500 1.00 78.19 166 SER A N 1
ATOM 1329 C CA . SER A 1 166 ? 11.688 -14.142 9.328 1.00 78.19 166 SER A CA 1
ATOM 1330 C C . SER A 1 166 ? 12.482 -15.454 9.324 1.00 78.19 166 SER A C 1
ATOM 1332 O O . SER A 1 166 ? 13.711 -15.430 9.376 1.00 78.19 166 SER A O 1
ATOM 1334 N N . SER A 1 167 ? 11.811 -16.603 9.204 1.00 77.62 167 SER A N 1
ATOM 1335 C CA . SER A 1 167 ? 12.467 -17.919 9.166 1.00 77.62 167 SER A CA 1
ATOM 1336 C C . SER A 1 167 ? 13.137 -18.236 7.823 1.00 77.62 167 SER A C 1
ATOM 1338 O O . SER A 1 167 ? 14.205 -18.850 7.811 1.00 77.62 167 SER A O 1
ATOM 1340 N N . ARG A 1 168 ? 12.596 -17.761 6.690 1.00 67.44 168 ARG A N 1
ATOM 1341 C CA . ARG A 1 168 ? 13.227 -17.928 5.361 1.00 67.44 168 ARG A CA 1
ATOM 1342 C C . ARG A 1 168 ? 14.616 -17.292 5.249 1.00 67.44 168 ARG A C 1
ATOM 1344 O O . ARG A 1 168 ? 15.453 -17.789 4.497 1.00 67.44 168 ARG A O 1
ATOM 1351 N N . ASP A 1 169 ? 14.872 -16.220 5.991 1.00 63.38 169 ASP A N 1
ATOM 1352 C CA . ASP A 1 169 ? 16.179 -15.552 6.008 1.00 63.38 169 ASP A CA 1
ATOM 1353 C C . ASP A 1 169 ? 17.236 -16.294 6.836 1.00 63.38 169 ASP A C 1
ATOM 1355 O O . ASP A 1 169 ? 18.436 -16.060 6.663 1.00 63.38 169 ASP A O 1
ATOM 1359 N N . LEU A 1 170 ? 16.814 -17.206 7.715 1.00 65.38 170 LEU A N 1
ATOM 1360 C CA . LEU A 1 170 ? 17.729 -18.075 8.449 1.00 65.38 170 LEU A CA 1
ATOM 1361 C C . LEU A 1 170 ? 18.183 -19.251 7.579 1.00 65.38 170 LEU A C 1
ATOM 1363 O O . LEU A 1 170 ? 19.364 -19.582 7.590 1.00 65.38 170 LEU A O 1
ATOM 1367 N N . ASP A 1 171 ? 17.294 -19.806 6.754 1.00 63.97 171 ASP A N 1
ATOM 1368 C CA . ASP A 1 171 ? 17.605 -20.948 5.882 1.00 63.97 171 ASP A CA 1
ATOM 1369 C C . ASP A 1 171 ? 18.648 -20.596 4.800 1.00 63.97 171 ASP A C 1
ATOM 1371 O O . ASP A 1 171 ? 19.598 -21.338 4.550 1.00 63.97 171 ASP A O 1
ATOM 1375 N N . LYS A 1 172 ? 18.590 -19.375 4.244 1.00 59.94 172 LYS A N 1
ATOM 1376 C CA . LYS A 1 172 ? 19.587 -18.894 3.266 1.00 59.94 172 LYS A CA 1
ATOM 1377 C C . LYS A 1 172 ? 21.001 -18.718 3.826 1.00 59.94 172 LYS A C 1
ATOM 1379 O O . LYS A 1 172 ? 21.943 -18.632 3.041 1.00 59.94 172 LYS A O 1
ATOM 1384 N N . ARG A 1 173 ? 21.180 -18.646 5.149 1.00 57.53 173 ARG A N 1
ATOM 1385 C CA . ARG A 1 173 ? 22.515 -18.526 5.763 1.00 57.53 173 ARG A CA 1
ATOM 1386 C C . ARG A 1 173 ? 23.155 -19.870 6.098 1.00 57.53 173 ARG A C 1
ATOM 1388 O O . ARG A 1 173 ? 24.331 -19.878 6.446 1.00 57.53 173 ARG A O 1
ATOM 1395 N N . VAL A 1 174 ? 22.421 -20.980 6.007 1.00 58.41 174 VAL A N 1
ATOM 1396 C CA . VAL A 1 174 ? 22.896 -22.274 6.525 1.00 58.41 174 VAL A CA 1
ATOM 1397 C C . VAL A 1 174 ? 23.583 -23.145 5.464 1.00 58.41 174 VAL A C 1
ATOM 1399 O O . VAL A 1 174 ? 24.357 -24.013 5.843 1.00 58.41 174 VAL A O 1
ATOM 1402 N N . PHE A 1 175 ? 23.455 -22.881 4.157 1.00 53.88 175 PHE A N 1
ATOM 1403 C CA . PHE A 1 175 ? 24.171 -23.671 3.138 1.00 53.88 175 PHE A CA 1
ATOM 1404 C C . PHE A 1 175 ? 24.727 -22.832 1.979 1.00 53.88 175 PHE A C 1
ATOM 1406 O O . PHE A 1 175 ? 24.215 -22.837 0.863 1.00 53.88 175 PHE A O 1
ATOM 1413 N N . HIS A 1 176 ? 25.858 -22.171 2.230 1.00 54.34 176 HIS A N 1
ATOM 1414 C CA . HIS A 1 176 ? 26.903 -22.041 1.213 1.00 54.34 176 HIS A CA 1
ATOM 1415 C C . HIS A 1 176 ? 28.022 -23.022 1.572 1.00 54.34 176 HIS A C 1
ATOM 1417 O O . HIS A 1 176 ? 29.060 -22.655 2.117 1.00 54.34 176 HIS A O 1
ATOM 1423 N N . GLU A 1 177 ? 27.781 -24.302 1.296 1.00 57.53 177 GLU A N 1
ATOM 1424 C CA . GLU A 1 177 ? 28.875 -25.255 1.151 1.00 57.53 177 GLU A CA 1
ATOM 1425 C C . GLU A 1 177 ? 29.619 -24.894 -0.152 1.00 57.53 177 GLU A C 1
ATOM 1427 O O . GLU A 1 177 ? 28.969 -24.635 -1.175 1.00 57.53 177 GLU A O 1
ATOM 1432 N N . PRO A 1 178 ? 30.956 -24.758 -0.132 1.00 60.59 178 PRO A N 1
ATOM 1433 C CA . PRO A 1 178 ? 31.716 -24.360 -1.309 1.00 60.59 178 PRO A CA 1
ATOM 1434 C C . PRO A 1 178 ? 31.522 -25.370 -2.455 1.00 60.59 178 PRO A C 1
ATOM 1436 O O . PRO A 1 178 ? 31.489 -26.577 -2.212 1.00 60.59 178 PRO A O 1
ATOM 1439 N N . PRO A 1 179 ? 31.418 -24.911 -3.716 1.00 57.56 179 PRO A N 1
ATOM 1440 C CA . PRO A 1 179 ? 31.235 -25.789 -4.864 1.00 57.56 179 PRO A CA 1
ATOM 1441 C C . PRO A 1 179 ? 32.501 -26.621 -5.083 1.00 57.56 179 PRO A C 1
ATOM 1443 O O . PRO A 1 179 ? 33.475 -26.157 -5.674 1.00 57.56 179 PRO A O 1
ATOM 1446 N N . GLY A 1 180 ? 32.491 -27.860 -4.598 1.00 63.19 180 GLY A N 1
ATOM 1447 C CA . GLY A 1 180 ? 33.642 -28.741 -4.708 1.00 63.19 180 GLY A CA 1
ATOM 1448 C C . GLY A 1 180 ? 33.338 -30.211 -4.456 1.00 63.19 180 GLY A C 1
ATOM 1449 O O . GLY A 1 180 ? 33.924 -30.764 -3.541 1.00 63.19 180 GLY A O 1
ATOM 1450 N N . ALA A 1 181 ? 32.477 -30.847 -5.262 1.00 52.53 181 ALA A N 1
ATOM 1451 C CA . ALA A 1 181 ? 32.655 -32.246 -5.693 1.00 52.53 181 ALA A CA 1
ATOM 1452 C C . ALA A 1 181 ? 31.530 -32.735 -6.630 1.00 52.53 181 ALA A C 1
ATOM 1454 O O . ALA A 1 181 ? 30.367 -32.822 -6.260 1.00 52.53 181 ALA A O 1
ATOM 1455 N N . SER A 1 182 ? 31.951 -33.094 -7.844 1.00 48.75 182 SER A N 1
ATOM 1456 C CA . SER A 1 182 ? 31.389 -34.082 -8.779 1.00 48.75 182 SER A CA 1
ATOM 1457 C C . SER A 1 182 ? 29.881 -34.102 -9.078 1.00 48.75 182 SER A C 1
ATOM 1459 O O . SER A 1 182 ? 29.077 -34.730 -8.393 1.00 48.75 182 SER A O 1
ATOM 1461 N N . GLN A 1 183 ? 29.553 -33.592 -10.266 1.00 49.72 183 GLN A N 1
ATOM 1462 C CA . GLN A 1 183 ? 28.472 -34.126 -11.093 1.00 49.72 183 GLN A CA 1
ATOM 1463 C C . GLN A 1 183 ? 28.829 -35.549 -11.562 1.00 49.72 183 GLN A C 1
ATOM 1465 O O . GLN A 1 183 ? 29.944 -35.766 -12.027 1.00 49.72 183 GLN A O 1
ATOM 1470 N N . THR A 1 184 ? 27.896 -36.501 -11.485 1.00 56.00 184 THR A N 1
ATOM 1471 C CA . THR A 1 184 ? 27.455 -37.356 -12.613 1.00 56.00 184 THR A CA 1
ATOM 1472 C C . THR A 1 184 ? 26.348 -38.310 -12.149 1.00 56.00 184 THR A C 1
ATOM 1474 O O . THR A 1 184 ? 26.540 -39.115 -11.244 1.00 56.00 184 THR A O 1
ATOM 1477 N N . GLY A 1 185 ? 25.180 -38.245 -12.796 1.00 43.66 185 GLY A N 1
ATOM 1478 C CA . GLY A 1 185 ? 24.136 -39.263 -12.657 1.00 43.66 185 GLY A CA 1
ATOM 1479 C C . GLY A 1 185 ? 22.756 -38.803 -13.143 1.00 43.66 185 GLY A C 1
ATOM 1480 O O . GLY A 1 185 ? 22.160 -37.940 -12.504 1.00 43.66 185 GLY A O 1
ATOM 1481 N N . PRO A 1 186 ? 22.212 -39.363 -14.241 1.00 61.88 186 PRO A N 1
ATOM 1482 C CA . PRO A 1 186 ? 20.856 -39.067 -14.691 1.00 61.88 186 PRO A CA 1
ATOM 1483 C C . PRO A 1 186 ? 19.849 -39.957 -13.947 1.00 61.88 186 PRO A C 1
ATOM 1485 O O . PRO A 1 186 ? 19.794 -41.165 -14.183 1.00 61.88 186 PRO A O 1
ATOM 1488 N N . SER A 1 187 ? 19.024 -39.370 -13.074 1.00 42.53 187 SER A N 1
ATOM 1489 C CA . SER A 1 187 ? 17.926 -40.091 -12.415 1.00 42.53 187 SER A CA 1
ATOM 1490 C C . SER A 1 187 ? 16.560 -39.474 -12.723 1.00 42.53 187 SER A C 1
ATOM 1492 O O . SER A 1 187 ? 16.178 -38.421 -12.228 1.00 42.53 187 SER A O 1
ATOM 1494 N N . LYS A 1 188 ? 15.898 -40.183 -13.635 1.00 48.00 188 LYS A N 1
ATOM 1495 C CA . LYS A 1 188 ? 14.470 -40.398 -13.897 1.00 48.00 188 LYS A CA 1
ATOM 1496 C C . LYS A 1 188 ? 13.425 -39.657 -13.037 1.00 48.00 188 LYS A C 1
ATOM 1498 O O . LYS A 1 188 ? 13.380 -39.747 -11.817 1.00 48.00 188 LYS A O 1
ATOM 1503 N N . SER A 1 189 ? 12.484 -39.086 -13.785 1.00 52.28 189 SER A N 1
ATOM 1504 C CA . SER A 1 189 ? 11.095 -38.718 -13.486 1.00 52.28 189 SER A CA 1
ATOM 1505 C C . SER A 1 189 ? 10.326 -39.607 -12.496 1.00 52.28 189 SER A C 1
ATOM 1507 O O . SER A 1 189 ? 10.109 -40.779 -12.795 1.00 52.28 189 SER A O 1
ATOM 1509 N N . VAL A 1 190 ? 9.791 -38.995 -11.433 1.00 45.00 190 VAL A N 1
ATOM 1510 C CA . VAL A 1 190 ? 8.581 -39.347 -10.645 1.00 45.00 190 VAL A CA 1
ATOM 1511 C C . VAL A 1 190 ? 8.211 -38.048 -9.899 1.00 45.00 190 VAL A C 1
ATOM 1513 O O . VAL A 1 190 ? 9.115 -37.362 -9.448 1.00 45.00 190 VAL A O 1
ATOM 1516 N N . GLY A 1 191 ? 6.994 -37.554 -9.706 1.00 37.06 191 GLY A N 1
ATOM 1517 C CA . GLY A 1 191 ? 5.620 -37.997 -9.889 1.00 37.06 191 GLY A CA 1
ATOM 1518 C C . GLY A 1 191 ? 4.780 -37.057 -9.004 1.00 37.06 191 GLY A C 1
ATOM 1519 O O . GLY A 1 191 ? 5.198 -36.694 -7.908 1.00 37.06 191 GLY A O 1
ATOM 1520 N N . ILE A 1 192 ? 3.649 -36.597 -9.527 1.00 47.78 192 ILE A N 1
ATOM 1521 C CA . ILE A 1 192 ? 2.704 -35.652 -8.917 1.00 47.78 192 ILE A CA 1
ATOM 1522 C C . ILE A 1 192 ? 2.185 -36.181 -7.571 1.00 47.78 192 ILE A C 1
ATOM 1524 O O . ILE A 1 192 ? 1.685 -37.300 -7.527 1.00 47.78 192 ILE A O 1
ATOM 1528 N N . LEU A 1 193 ? 2.193 -35.353 -6.518 1.00 38.12 193 LEU A N 1
ATOM 1529 C CA . LEU A 1 193 ? 1.305 -35.518 -5.360 1.00 38.12 193 LEU A CA 1
ATOM 1530 C C . LEU A 1 193 ? 0.765 -34.161 -4.895 1.00 38.12 193 LEU A C 1
ATOM 1532 O O . LEU A 1 193 ? 1.410 -33.393 -4.185 1.00 38.12 193 LEU A O 1
ATOM 1536 N N . THR A 1 194 ? -0.467 -33.898 -5.317 1.00 45.16 194 THR A N 1
ATOM 1537 C CA . THR A 1 194 ? -1.425 -32.989 -4.691 1.00 45.16 194 THR A CA 1
ATOM 1538 C C . THR A 1 194 ? -1.712 -33.446 -3.260 1.00 45.16 194 THR A C 1
ATOM 1540 O O . THR A 1 194 ? -2.330 -34.490 -3.057 1.00 45.16 194 THR A O 1
ATOM 1543 N N . GLY A 1 195 ? -1.265 -32.666 -2.276 1.00 37.50 195 GLY A N 1
ATOM 1544 C CA . GLY A 1 195 ? -1.578 -32.847 -0.860 1.00 37.50 195 GLY A CA 1
ATOM 1545 C C . GLY A 1 195 ? -2.609 -31.824 -0.393 1.00 37.50 195 GLY A C 1
ATOM 1546 O O . GLY A 1 195 ? -2.310 -30.638 -0.288 1.00 37.50 195 GLY A O 1
ATOM 1547 N N . VAL A 1 196 ? -3.820 -32.308 -0.122 1.00 52.34 196 VAL A N 1
ATOM 1548 C CA . VAL A 1 196 ? -4.891 -31.622 0.607 1.00 52.34 196 VAL A CA 1
ATOM 1549 C C . VAL A 1 196 ? -4.391 -31.299 2.018 1.00 52.34 196 VAL A C 1
ATOM 1551 O O . VAL A 1 196 ? -4.079 -32.207 2.784 1.00 52.34 196 VAL A O 1
ATOM 1554 N N . LEU A 1 197 ? -4.300 -30.013 2.364 1.00 41.91 197 LEU A N 1
ATOM 1555 C CA . LEU A 1 197 ? -4.065 -29.572 3.739 1.00 41.91 197 LEU A CA 1
ATOM 1556 C C . LEU A 1 197 ? -5.413 -29.356 4.422 1.00 41.91 197 LEU A C 1
ATOM 1558 O O . LEU A 1 197 ? -6.102 -28.356 4.230 1.00 41.91 197 LEU A O 1
ATOM 1562 N N . GLU A 1 198 ? -5.779 -30.377 5.186 1.00 38.28 198 GLU A N 1
ATOM 1563 C CA . GLU A 1 198 ? -6.947 -30.449 6.043 1.00 38.28 198 GLU A CA 1
ATOM 1564 C C . GLU A 1 198 ? -6.783 -29.510 7.247 1.00 38.28 198 GLU A C 1
ATOM 1566 O O . GLU A 1 198 ? -5.788 -29.531 7.975 1.00 38.28 198 GLU A O 1
ATOM 1571 N N . SER A 1 199 ? -7.785 -28.651 7.412 1.00 44.31 199 SER A N 1
ATOM 1572 C CA . SER A 1 199 ? -7.910 -27.626 8.441 1.00 44.31 199 SER A CA 1
ATOM 1573 C C . SER A 1 199 ? -8.044 -28.231 9.843 1.00 44.31 199 SER A C 1
ATOM 1575 O O . SER A 1 199 ? -8.958 -29.007 10.115 1.00 44.31 199 SER A O 1
ATOM 1577 N N . LYS A 1 200 ? -7.174 -27.808 10.767 1.00 50.69 200 LYS A N 1
ATOM 1578 C CA . LYS A 1 200 ? -7.369 -27.944 12.218 1.00 50.69 200 LYS A CA 1
ATOM 1579 C C . LYS A 1 200 ? -7.339 -26.564 12.869 1.00 50.69 200 LYS A C 1
ATOM 1581 O O . LYS A 1 200 ? -6.390 -26.226 13.569 1.00 50.69 200 LYS A O 1
ATOM 1586 N N . PHE A 1 201 ? -8.385 -25.772 12.654 1.00 46.94 201 PHE A N 1
ATOM 1587 C CA . PHE A 1 201 ? -8.689 -24.650 13.543 1.00 46.94 201 PHE A CA 1
ATOM 1588 C C . PHE A 1 201 ? -9.794 -25.047 14.520 1.00 46.94 201 PHE A C 1
ATOM 1590 O O . PHE A 1 201 ? -10.805 -25.641 14.148 1.00 46.94 201 PHE A O 1
ATOM 1597 N N . GLY A 1 202 ? -9.516 -24.796 15.799 1.00 40.69 202 GLY A N 1
ATOM 1598 C CA . GLY A 1 202 ? -10.281 -25.267 16.943 1.00 40.69 202 GLY A CA 1
ATOM 1599 C C . GLY A 1 202 ? -11.709 -24.734 17.006 1.00 40.69 202 GLY A C 1
ATOM 1600 O O . GLY A 1 202 ? -12.077 -23.748 16.374 1.00 40.69 202 GLY A O 1
ATOM 1601 N N . LYS A 1 203 ? -12.513 -25.432 17.810 1.00 41.56 203 LYS A N 1
ATOM 1602 C CA . LYS A 1 203 ? -13.912 -25.129 18.115 1.00 41.56 203 LYS A CA 1
ATOM 1603 C C . LYS A 1 203 ? -14.043 -23.726 18.723 1.00 41.56 203 LYS A C 1
ATOM 1605 O O . LYS A 1 203 ? -13.928 -23.570 19.935 1.00 41.56 203 LYS A O 1
ATOM 1610 N N . TYR A 1 204 ? -14.335 -22.725 17.902 1.00 42.66 204 TYR A N 1
ATOM 1611 C CA . TYR A 1 204 ? -14.921 -21.476 18.377 1.00 42.66 204 TYR A CA 1
ATOM 1612 C C . TYR A 1 204 ? -16.415 -21.717 18.603 1.00 42.66 204 TYR A C 1
ATOM 1614 O O . TYR A 1 204 ? -17.119 -22.165 17.696 1.00 42.66 204 TYR A O 1
ATOM 1622 N N . GLN A 1 205 ? -16.900 -21.464 19.822 1.00 42.28 205 GLN A N 1
ATOM 1623 C CA . GLN A 1 205 ? -18.339 -21.379 20.054 1.00 42.28 205 GLN A CA 1
ATOM 1624 C C . GLN A 1 205 ? -18.884 -20.216 19.226 1.00 42.28 205 GLN A C 1
ATOM 1626 O O . GLN A 1 205 ? -18.528 -19.058 19.436 1.00 42.28 205 GLN A O 1
ATOM 1631 N N . VAL A 1 206 ? -19.727 -20.549 18.255 1.00 39.81 206 VAL A N 1
ATOM 1632 C CA . VAL A 1 206 ? -20.450 -19.587 17.432 1.00 39.81 206 VAL A CA 1
ATOM 1633 C C . VAL A 1 206 ? -21.542 -18.977 18.307 1.00 39.81 206 VAL A C 1
ATOM 1635 O O . VAL A 1 206 ? -22.585 -19.591 18.523 1.00 39.81 206 VAL A O 1
ATOM 1638 N N . ILE A 1 207 ? -21.295 -17.779 18.838 1.00 53.09 207 ILE A N 1
ATOM 1639 C CA . ILE A 1 207 ? -22.360 -16.943 19.397 1.00 53.09 207 ILE A CA 1
ATOM 1640 C C . ILE A 1 207 ? -23.227 -16.521 18.208 1.00 53.0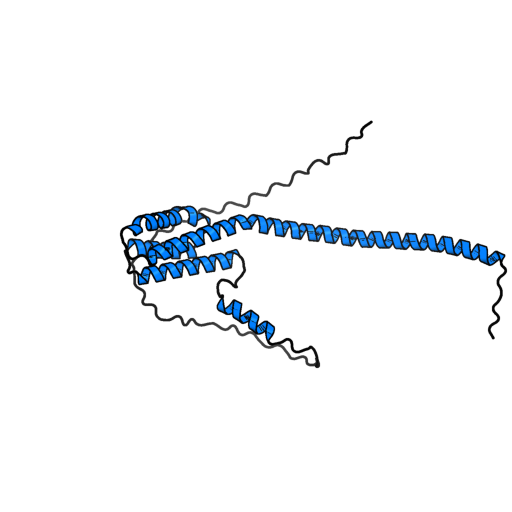9 207 ILE A C 1
ATOM 1642 O O . ILE A 1 207 ? -22.789 -15.793 17.318 1.00 53.09 207 ILE A O 1
ATOM 1646 N N . LYS A 1 208 ? -24.432 -17.088 18.145 1.00 39.66 208 LYS A N 1
ATOM 1647 C CA . LYS A 1 208 ? -25.377 -16.926 17.042 1.00 39.66 208 LYS A CA 1
ATOM 1648 C C . LYS A 1 208 ? -26.120 -15.598 17.223 1.00 39.66 208 LYS A C 1
ATOM 1650 O O . LYS A 1 208 ? -27.177 -15.567 17.839 1.00 39.66 208 LYS A O 1
ATOM 1655 N N . CYS A 1 209 ? -25.553 -14.502 16.724 1.00 44.00 209 CYS A N 1
ATOM 1656 C CA . CYS A 1 209 ? -26.303 -13.260 16.540 1.00 44.00 209 CYS A CA 1
ATOM 1657 C C . CYS A 1 209 ? -27.138 -13.405 15.258 1.00 44.00 209 CYS A C 1
ATOM 1659 O O . CYS A 1 209 ? -26.584 -13.454 14.159 1.00 44.00 209 CYS A O 1
ATOM 1661 N N . GLU A 1 210 ? -28.458 -13.554 15.391 1.00 44.59 210 GLU A N 1
ATOM 1662 C CA . GLU A 1 210 ? -29.388 -13.539 14.256 1.00 44.59 210 GLU A CA 1
ATOM 1663 C C . GLU A 1 210 ? -29.414 -12.134 13.641 1.00 44.59 210 GLU A C 1
ATOM 1665 O O . GLU A 1 210 ? -30.027 -11.210 14.167 1.00 44.59 210 GLU A O 1
ATOM 1670 N N . LEU A 1 211 ? -28.702 -11.974 12.525 1.00 47.69 211 LEU A N 1
ATOM 1671 C CA . LEU A 1 211 ? -28.760 -10.784 11.681 1.00 47.69 211 LEU A CA 1
ATOM 1672 C C . LEU A 1 211 ? -29.935 -10.910 10.692 1.00 47.69 211 LEU A C 1
ATOM 1674 O O . LEU A 1 211 ? -30.088 -11.968 10.075 1.00 47.69 211 LEU A O 1
ATOM 1678 N N . PRO A 1 212 ? -30.742 -9.853 10.489 1.00 46.72 212 PRO A N 1
ATOM 1679 C CA . PRO A 1 212 ? -31.766 -9.833 9.452 1.00 46.72 212 PRO A CA 1
ATOM 1680 C C . PRO A 1 212 ? -31.133 -9.851 8.052 1.00 46.72 212 PRO A C 1
ATOM 1682 O O . PRO A 1 212 ? -30.086 -9.244 7.813 1.00 46.72 212 PRO A O 1
ATOM 1685 N N . ALA A 1 213 ? -31.781 -10.566 7.132 1.00 40.72 213 ALA A N 1
ATOM 1686 C CA . ALA A 1 213 ? -31.348 -10.733 5.750 1.00 40.72 213 ALA A CA 1
ATOM 1687 C C . ALA A 1 213 ? -31.237 -9.374 5.038 1.00 40.72 213 ALA A C 1
ATOM 1689 O O . ALA A 1 213 ? -32.223 -8.654 4.891 1.00 40.72 213 ALA A O 1
ATOM 1690 N N . PHE A 1 214 ? -30.022 -9.029 4.611 1.00 48.94 214 PHE A N 1
ATOM 1691 C CA . PHE A 1 214 ? -29.744 -7.845 3.805 1.00 48.94 214 PHE A CA 1
ATOM 1692 C C . PHE A 1 214 ? -29.942 -8.214 2.332 1.00 48.94 214 PHE A C 1
ATOM 1694 O O . PHE A 1 214 ? -29.225 -9.059 1.795 1.00 48.94 214 PHE A O 1
ATOM 1701 N N . GLU A 1 215 ? -30.971 -7.641 1.713 1.00 49.31 215 GLU A N 1
ATOM 1702 C CA . GLU A 1 215 ? -31.361 -7.905 0.330 1.00 49.31 215 GLU A CA 1
ATOM 1703 C C . GLU A 1 215 ? -30.335 -7.270 -0.624 1.00 49.31 215 GLU A C 1
ATOM 1705 O O . GLU A 1 215 ? -30.120 -6.059 -0.631 1.00 49.31 215 GLU A O 1
ATOM 1710 N N . PHE A 1 216 ? -29.637 -8.124 -1.374 1.00 54.31 216 PHE A N 1
ATOM 1711 C CA . PHE A 1 216 ? -28.535 -7.775 -2.266 1.00 54.31 216 PHE A CA 1
ATOM 1712 C C . PHE A 1 216 ? -29.079 -7.086 -3.529 1.00 54.31 216 PHE A C 1
ATOM 1714 O O . PHE A 1 216 ? -29.842 -7.682 -4.295 1.00 54.31 216 PHE A O 1
ATOM 1721 N N . LEU A 1 217 ? -28.710 -5.817 -3.719 1.00 57.59 217 LEU A N 1
ATOM 1722 C CA . LEU A 1 217 ? -29.070 -5.000 -4.876 1.00 57.59 217 LEU A CA 1
ATOM 1723 C C . LEU A 1 217 ? -28.413 -5.595 -6.134 1.00 57.59 217 LEU A C 1
ATOM 1725 O O . LEU A 1 217 ? -27.194 -5.728 -6.194 1.00 57.59 217 LEU A O 1
ATOM 1729 N N . LYS A 1 218 ? -29.241 -6.008 -7.098 1.00 54.28 218 LYS A N 1
ATOM 1730 C CA . LYS A 1 218 ? -28.828 -6.665 -8.346 1.00 54.28 218 LYS A CA 1
ATOM 1731 C C . LYS A 1 218 ? -27.990 -5.737 -9.227 1.00 54.28 218 LYS A C 1
ATOM 1733 O O . LYS A 1 218 ? -28.314 -4.564 -9.377 1.00 54.28 218 LYS A O 1
ATOM 1738 N N . ASP A 1 219 ? -26.966 -6.343 -9.815 1.00 51.06 219 ASP A N 1
ATOM 1739 C CA . ASP A 1 219 ? -25.921 -5.773 -10.661 1.00 51.06 219 ASP A CA 1
ATOM 1740 C C . ASP A 1 219 ? -26.432 -4.929 -11.841 1.00 51.06 219 ASP A C 1
ATOM 1742 O O . ASP A 1 219 ? -27.262 -5.384 -12.634 1.00 51.06 219 ASP A O 1
ATOM 1746 N N . ASP A 1 220 ? -25.848 -3.739 -12.012 1.00 60.53 220 ASP A N 1
ATOM 1747 C CA . ASP A 1 220 ? -25.905 -2.982 -13.264 1.00 60.53 220 ASP A CA 1
ATOM 1748 C C . ASP A 1 220 ? -24.809 -3.462 -14.244 1.00 60.53 220 ASP A C 1
ATOM 1750 O O . ASP A 1 220 ? -23.691 -3.795 -13.833 1.00 60.53 220 ASP A O 1
ATOM 1754 N N . PRO A 1 221 ? -25.090 -3.496 -15.561 1.00 63.12 221 PRO A N 1
ATOM 1755 C CA . PRO A 1 221 ? -24.170 -4.005 -16.571 1.00 63.12 221 PRO A CA 1
ATOM 1756 C C . PRO A 1 221 ? -22.941 -3.103 -16.773 1.00 63.12 221 PRO A C 1
ATOM 1758 O O . PRO A 1 221 ? -23.035 -1.897 -16.992 1.00 63.12 221 PRO A O 1
ATOM 1761 N N . SER A 1 222 ? -21.777 -3.755 -16.758 1.00 58.19 222 SER A N 1
ATOM 1762 C CA . SER A 1 222 ? -20.434 -3.216 -17.000 1.00 58.19 222 SER A CA 1
ATOM 1763 C C . SER A 1 222 ? -20.346 -2.264 -18.214 1.00 58.19 222 SER A C 1
ATOM 1765 O O . SER A 1 222 ? -20.750 -2.645 -19.319 1.00 58.19 222 SER A O 1
ATOM 1767 N N . PRO A 1 223 ? -19.771 -1.050 -18.067 1.00 59.31 223 PRO A N 1
ATOM 1768 C CA . PRO A 1 223 ? -19.504 -0.170 -19.197 1.00 59.31 223 PRO A CA 1
ATOM 1769 C C . PRO A 1 223 ? -18.336 -0.703 -20.038 1.00 59.31 223 PRO A C 1
ATOM 1771 O O . PRO A 1 223 ? -17.268 -1.047 -19.533 1.00 59.31 223 PRO A O 1
ATOM 1774 N N . SER A 1 224 ? -18.553 -0.757 -21.352 1.00 63.12 224 SER A N 1
ATOM 1775 C CA . SER A 1 224 ? -17.560 -1.175 -22.344 1.00 63.12 224 SER A CA 1
ATOM 1776 C C . SER A 1 224 ? -16.298 -0.293 -22.319 1.00 63.12 224 SER A C 1
ATOM 1778 O O . SER A 1 224 ? -16.389 0.899 -22.019 1.00 63.12 224 SER A O 1
ATOM 1780 N N . PRO A 1 225 ? -15.117 -0.838 -22.670 1.00 58.44 225 PRO A N 1
ATOM 1781 C CA . PRO A 1 225 ? -13.859 -0.099 -22.644 1.00 58.44 225 PRO A CA 1
ATOM 1782 C C . PRO A 1 225 ? -13.847 1.016 -23.698 1.00 58.44 225 PRO A C 1
ATOM 1784 O O . PRO A 1 225 ? -13.742 0.766 -24.899 1.00 58.44 225 PRO A O 1
ATOM 1787 N N . THR A 1 226 ? -13.926 2.260 -23.230 1.00 65.50 226 THR A N 1
ATOM 1788 C CA . THR A 1 226 ? -13.677 3.464 -24.026 1.00 65.50 226 THR A CA 1
ATOM 1789 C C . THR A 1 226 ? -12.250 3.426 -24.571 1.00 65.50 226 THR A C 1
ATOM 1791 O O . THR A 1 226 ? -11.273 3.435 -23.823 1.00 65.50 226 THR A O 1
ATOM 1794 N N . SER A 1 227 ? -12.141 3.377 -25.896 1.00 57.44 227 SER A N 1
ATOM 1795 C CA . SER A 1 227 ? -10.907 3.486 -26.672 1.00 57.44 227 SER A CA 1
ATOM 1796 C C . SER A 1 227 ? -10.075 4.699 -26.243 1.00 57.44 227 SER A C 1
ATOM 1798 O O . SER A 1 227 ? -10.552 5.834 -26.295 1.00 57.44 227 SER A O 1
ATOM 1800 N N . ALA A 1 228 ? -8.831 4.451 -25.829 1.00 62.16 228 ALA A N 1
ATOM 1801 C CA . ALA A 1 228 ? -7.884 5.485 -25.429 1.00 62.16 228 ALA A CA 1
ATOM 1802 C C . ALA A 1 228 ? -7.586 6.461 -26.590 1.00 62.16 228 ALA A C 1
ATOM 1804 O O . ALA A 1 228 ? -7.443 6.021 -27.735 1.00 62.16 228 ALA A O 1
ATOM 1805 N N . PRO A 1 229 ? -7.463 7.773 -26.319 1.00 63.94 229 PRO A N 1
ATOM 1806 C CA . PRO A 1 229 ? -7.138 8.764 -27.336 1.00 63.94 229 PRO A CA 1
ATOM 1807 C C . PRO A 1 229 ? -5.714 8.555 -27.868 1.00 63.94 229 PRO A C 1
ATOM 1809 O O . PRO A 1 229 ? -4.750 8.448 -27.110 1.00 63.94 229 PRO A O 1
ATOM 1812 N N . THR A 1 230 ? -5.590 8.507 -29.193 1.00 68.25 230 THR A N 1
ATOM 1813 C CA . THR A 1 230 ? -4.313 8.490 -29.911 1.00 68.25 230 THR A CA 1
ATOM 1814 C C . THR A 1 230 ? -3.507 9.750 -29.565 1.00 68.25 230 THR A C 1
ATOM 1816 O O . THR A 1 230 ? -4.059 10.849 -29.652 1.00 68.25 230 THR A O 1
ATOM 1819 N N . PRO A 1 231 ? -2.221 9.642 -29.177 1.00 69.06 231 PRO A N 1
ATOM 1820 C CA . PRO A 1 231 ? -1.410 10.813 -28.871 1.00 69.06 231 PRO A CA 1
ATOM 1821 C C . PRO A 1 231 ? -1.186 11.647 -30.139 1.00 69.06 231 PRO A C 1
ATOM 1823 O O . PRO A 1 231 ? -0.596 11.181 -31.114 1.00 69.06 231 PRO A O 1
ATOM 1826 N N . THR A 1 232 ? -1.670 12.888 -30.114 1.00 71.69 232 THR A N 1
ATOM 1827 C CA . THR A 1 232 ? -1.419 13.899 -31.145 1.00 71.69 232 THR A CA 1
ATOM 1828 C C . THR A 1 232 ? 0.091 14.151 -31.262 1.00 71.69 232 THR A C 1
ATOM 1830 O O . THR A 1 232 ? 0.734 14.401 -30.239 1.00 71.69 232 THR A O 1
ATOM 1833 N N . PRO A 1 233 ? 0.682 14.104 -32.470 1.00 69.88 233 PRO A N 1
ATOM 1834 C CA . PRO A 1 233 ? 2.107 14.349 -32.657 1.00 69.88 233 PRO A CA 1
ATOM 1835 C C . PRO A 1 233 ? 2.458 15.799 -32.301 1.00 69.88 233 PRO A C 1
ATOM 1837 O O . PRO A 1 233 ? 1.912 16.745 -32.868 1.00 69.88 233 PRO A O 1
ATOM 1840 N N . THR A 1 234 ? 3.381 15.970 -31.357 1.00 78.25 234 THR A N 1
ATOM 1841 C CA . THR A 1 234 ? 3.927 17.275 -30.976 1.00 78.25 234 THR A CA 1
ATOM 1842 C C . THR A 1 234 ? 4.675 17.894 -32.167 1.00 78.25 234 THR A C 1
ATOM 1844 O O . THR A 1 234 ? 5.545 17.228 -32.735 1.00 78.25 234 THR A O 1
ATOM 1847 N N . PRO A 1 235 ? 4.381 19.147 -32.561 1.00 73.00 235 PRO A N 1
ATOM 1848 C CA . PRO A 1 235 ? 5.085 19.810 -33.651 1.00 73.00 235 PRO A CA 1
ATOM 1849 C C . PRO A 1 235 ? 6.561 20.027 -33.293 1.00 73.00 235 PRO A C 1
ATOM 1851 O O . PRO A 1 235 ? 6.896 20.557 -32.232 1.00 73.00 235 PRO A O 1
ATOM 1854 N N . ILE A 1 236 ? 7.444 19.605 -34.197 1.00 73.88 236 ILE A N 1
ATOM 1855 C CA . ILE A 1 236 ? 8.892 19.796 -34.105 1.00 73.88 236 ILE A CA 1
ATOM 1856 C C . ILE A 1 236 ? 9.184 21.290 -34.288 1.00 73.88 236 ILE A C 1
ATOM 1858 O O . ILE A 1 236 ? 8.998 21.840 -35.371 1.00 73.88 236 ILE A O 1
ATOM 1862 N N . LEU A 1 237 ? 9.629 21.949 -33.217 1.00 68.44 237 LEU A N 1
ATOM 1863 C CA . LEU A 1 237 ? 10.140 23.318 -33.253 1.00 68.44 237 LEU A CA 1
ATOM 1864 C C . LEU A 1 237 ? 11.472 23.340 -34.014 1.00 68.44 237 LEU A C 1
ATOM 1866 O O . LEU A 1 237 ? 12.502 22.899 -33.506 1.00 68.44 237 LEU A O 1
ATOM 1870 N N . THR A 1 238 ? 11.451 23.861 -35.238 1.00 70.75 238 THR A N 1
ATOM 1871 C CA . THR A 1 238 ? 12.660 24.240 -35.976 1.00 70.75 238 THR A CA 1
ATOM 1872 C C . THR A 1 238 ? 13.341 25.439 -35.306 1.00 70.75 238 THR A C 1
ATOM 1874 O O . THR A 1 238 ? 12.653 26.402 -34.954 1.00 70.75 238 THR A O 1
ATOM 1877 N N . PRO A 1 239 ? 14.676 25.422 -35.132 1.00 70.88 239 PRO A N 1
ATOM 1878 C CA . PRO A 1 239 ? 15.410 26.538 -34.548 1.00 70.88 239 PRO A CA 1
ATOM 1879 C C . PRO A 1 239 ? 15.403 27.746 -35.493 1.00 70.88 239 PRO A C 1
ATOM 1881 O O . PRO A 1 239 ? 15.696 27.624 -36.680 1.00 70.88 239 PRO A O 1
ATOM 1884 N N . ALA A 1 240 ? 15.060 28.912 -34.945 1.00 68.88 240 ALA A N 1
ATOM 1885 C CA . ALA A 1 240 ? 15.069 30.182 -35.653 1.00 68.88 240 ALA A CA 1
ATOM 1886 C C . ALA A 1 240 ? 16.507 30.593 -36.007 1.00 68.88 240 ALA A C 1
ATOM 1888 O O . ALA A 1 240 ? 17.332 30.831 -35.122 1.00 68.88 240 ALA A O 1
ATOM 1889 N N . THR A 1 241 ? 16.787 30.688 -37.304 1.00 71.19 241 THR A N 1
ATOM 1890 C CA . THR A 1 241 ? 17.985 31.328 -37.852 1.00 71.19 241 THR A CA 1
ATOM 1891 C C . THR A 1 241 ? 17.924 32.819 -37.522 1.00 71.19 241 THR A C 1
ATOM 1893 O O . THR A 1 241 ? 16.957 33.490 -37.877 1.00 71.19 241 THR A O 1
ATOM 1896 N N . LYS A 1 242 ? 18.919 33.325 -36.789 1.00 67.06 242 LYS A N 1
ATOM 1897 C CA . LYS A 1 242 ? 19.153 34.763 -36.625 1.00 67.06 242 LYS A CA 1
ATOM 1898 C C . LYS A 1 242 ? 20.110 35.214 -37.723 1.00 67.06 242 LYS A C 1
ATOM 1900 O O . LYS A 1 242 ? 21.213 34.671 -37.794 1.00 67.06 242 LYS A O 1
ATOM 1905 N N . ASP A 1 243 ? 19.652 36.170 -38.523 1.00 71.81 243 ASP A N 1
ATOM 1906 C CA . ASP A 1 243 ? 20.471 37.002 -39.411 1.00 71.81 243 ASP A CA 1
ATOM 1907 C C . ASP A 1 243 ? 21.283 38.038 -38.613 1.00 71.81 243 ASP A C 1
ATOM 1909 O O . ASP A 1 243 ? 20.797 38.479 -37.538 1.00 71.81 243 ASP A O 1
#

pLDDT: mean 80.62, std 19.48, range [37.06, 98.5]

Foldseek 3Di:
DDDPPDDDPVVVVVVVVVVVVVVVVVVVVVVVVVVVVVVVVVVVVVVVVVVVVVVVVVVVVCVVLLVLLVVLLVVLLVLLVCCLPDDDPPVNVVSVVVLVCSLVHSVVVNDDPQLNVLSVVLNVCVVV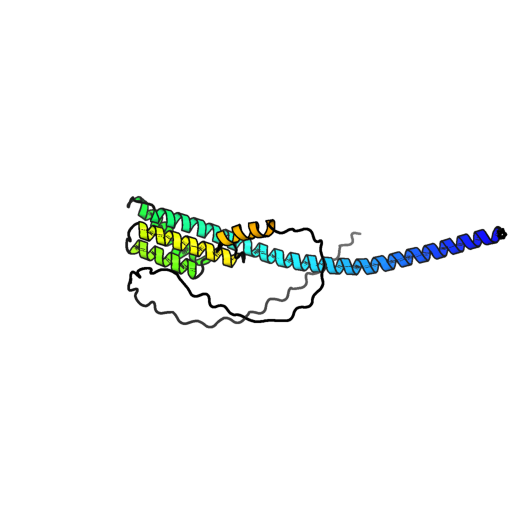VHDSVVSVVSSVSNNLSSQVSSCVVVVPVCSNPVVVNVVVVVVVVPDPPDPDDDDDDDDDDDDDDDDDDDDDDDDDDPPDDDDPDDDDDDDDDDDDDDDDDDDDDDDDDDDDDDD

Secondary structure (DSSP, 8-state):
--------HHHHHHHHHHHHHHHHHHHHHHHHHHHHHHHHHHHHHHHHHHHHHHHHHHHHHHHHHHHHHHHHHHHHHHHHHHHHH---STTHHHHHHHHHHIIIIIGGGT--HHHHHHHHHHHHHHHTT--HHHHHHHHHHHHHHHHHHHHHHHT-TTSS-HHHHHHHHHHTTT----S-S-----------------------------PPP--PPPPPP----PPPPPPPPPP--PPPPP-

Radius of gyration: 36.44 Å; chains: 1; bounding box: 105×77×84 Å

Organism: Pseudomonas fluorescens (N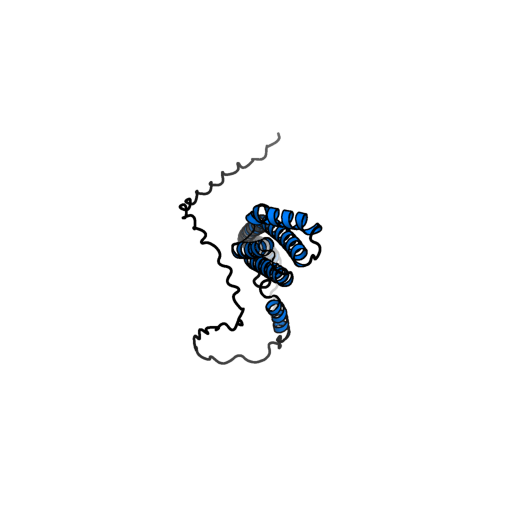CBI:txid294)

Sequence (243 aa):
MRKIQRMPLENLDNLLKILALVGAVGSFGVGLWQWTVKEDKDRQQRKDEYTKSEENRRLEATKPFLERQLKLYTEVSQVAAKIATQESAETSGEIQSRFWALYWGELALVENESVEAAMKKMGDAIKDKCPKHYLEQKSLELAHAMRASLDRSWGINAWASPDTASSRDLDKRVFHEPPGASQTGPSKSVGILTGVLESKFGKYQVIKCELPAFEFLKDDPSPSPTSAPTPTPTPILTPATKD